Protein AF-A0A6S7IZC1-F1 (afdb_monomer_lite)

Organism: Paramuricea clavata (NCBI:txid317549)

Secondary structure (DSSP, 8-state):
-EEEEEE---TT---EEEEEE-TTS-EEEE----HHHHHHHHHHHTT-HHHHHHHHTT-HHHHTTHHHHHHHHHHHHHHHTTTS-GGG--SHHHHHH--HHHHHHHHHHH-HHHHHHHHHHTT--SS--HHHHHHHHHHHHHHHHHHHHHH-TT--HHHHHHHHHHHHTT--HHHHHHHHHTTSS--HHHHHHHHHHHHTTTTHHHHHHHHHHHHHHHHHHHHHHHIIIIIS-SSSS---SB----HHHHTTSTT--HHHHHHHHHHHHHHHHHHT-SS-BHHHHHHHHHHHHHTT-----

Radius of gyration: 37.34 Å; chains: 1; bounding box: 79×64×110 Å

Sequence (301 aa):
MLIHLALSSNIKNSAVRVLICYPNLRIDVKEDFTELTKSLLKAIALKKWKTASNIIFKHENIVAHIPDALRRKINEEFRYLSSDCLQKGISPKEITAFNNESFVEELSIKCPMWHSAVNGACGMSLNPGEEKRKRSFNVIAVATSVLSRFRNPTLSALAYRISMILLHGGLSYLEIKRLNHLGIRMSPDSIVELQRKIGTSSDAKVHIWKKSIEDILTQQSFLTEIIQKQFISKDDKHATDAAELNETVLKSYSNYTTTTYKLCVQLIDDFRVMRGDAYNTLASVNDALQHLPNERVPRFR

Structure (mmCIF, N/CA/C/O backbone):
data_AF-A0A6S7IZC1-F1
#
_entry.id   AF-A0A6S7IZC1-F1
#
loop_
_atom_site.group_PDB
_atom_site.id
_atom_site.type_symbol
_atom_site.label_atom_id
_atom_site.label_alt_id
_atom_site.label_comp_id
_atom_site.label_asym_id
_atom_site.label_entity_id
_atom_site.label_seq_id
_atom_site.pdbx_PDB_ins_code
_atom_site.Cartn_x
_atom_site.Cartn_y
_atom_site.Cartn_z
_atom_site.occupancy
_atom_site.B_iso_or_equiv
_atom_site.auth_seq_id
_atom_site.auth_comp_id
_atom_site.auth_asym_id
_atom_site.auth_atom_id
_atom_site.pdbx_PDB_model_num
ATOM 1 N N . MET A 1 1 ? 4.225 -11.456 -39.612 1.00 39.31 1 MET A N 1
ATOM 2 C CA . MET A 1 1 ? 5.645 -11.210 -39.944 1.00 39.31 1 MET A CA 1
ATOM 3 C C . MET A 1 1 ? 6.481 -12.013 -38.963 1.00 39.31 1 MET A C 1
ATOM 5 O O . MET A 1 1 ? 6.410 -11.731 -37.775 1.00 39.31 1 MET A O 1
ATOM 9 N N . LEU A 1 2 ? 7.173 -13.052 -39.430 1.00 40.38 2 LEU A N 1
ATOM 10 C CA . LEU A 1 2 ? 8.066 -13.869 -38.602 1.00 40.38 2 LEU A CA 1
ATOM 11 C C . LEU A 1 2 ? 9.499 -13.420 -38.900 1.00 40.38 2 LEU A C 1
ATOM 13 O O . LEU A 1 2 ? 9.950 -13.514 -40.039 1.00 40.38 2 LEU A O 1
ATOM 17 N N . ILE A 1 3 ? 10.191 -12.878 -37.898 1.00 49.03 3 ILE A N 1
ATOM 18 C CA . ILE A 1 3 ? 11.604 -12.500 -38.019 1.00 49.03 3 ILE A CA 1
ATOM 19 C C . ILE A 1 3 ? 12.428 -13.672 -37.485 1.00 49.03 3 ILE A C 1
ATOM 21 O O . ILE A 1 3 ? 12.411 -13.934 -36.282 1.00 49.03 3 ILE A O 1
ATOM 25 N N . HIS A 1 4 ? 13.143 -14.373 -38.367 1.00 50.62 4 HIS A N 1
ATOM 26 C CA . HIS A 1 4 ? 14.076 -15.426 -37.970 1.00 50.62 4 HIS A CA 1
ATOM 27 C C . HIS A 1 4 ? 15.502 -14.870 -37.932 1.00 50.62 4 HIS A C 1
ATOM 29 O O . HIS A 1 4 ? 16.053 -14.411 -38.932 1.00 50.62 4 HIS A O 1
ATOM 35 N N . LEU A 1 5 ? 16.116 -14.927 -36.750 1.00 52.72 5 LEU A N 1
ATOM 36 C CA . LEU A 1 5 ? 17.527 -14.607 -36.551 1.00 52.72 5 LEU A CA 1
ATOM 37 C C . LEU A 1 5 ? 18.353 -15.879 -36.750 1.00 52.72 5 LEU A C 1
ATOM 39 O O . LEU A 1 5 ? 18.433 -16.713 -35.850 1.00 52.72 5 LEU A O 1
ATOM 43 N N . ALA A 1 6 ? 18.955 -16.033 -37.928 1.00 50.12 6 ALA A N 1
ATOM 44 C CA . ALA A 1 6 ? 19.876 -17.126 -38.218 1.00 50.12 6 ALA A CA 1
ATOM 45 C C . ALA A 1 6 ? 21.323 -16.645 -38.029 1.00 50.12 6 ALA A C 1
ATOM 47 O O . ALA A 1 6 ? 21.813 -15.787 -38.762 1.00 50.12 6 ALA A O 1
ATOM 48 N N . LEU A 1 7 ? 22.023 -17.196 -37.037 1.00 51.66 7 LEU A N 1
ATOM 49 C CA . LEU A 1 7 ? 23.465 -17.002 -36.890 1.00 51.66 7 LEU A CA 1
ATOM 50 C C . LEU A 1 7 ? 24.188 -18.086 -37.695 1.00 51.66 7 LEU A C 1
ATOM 52 O O . LEU A 1 7 ? 24.135 -19.258 -37.333 1.00 51.66 7 LEU A O 1
ATOM 56 N N . SER A 1 8 ? 24.877 -17.701 -38.771 1.00 43.59 8 SER A N 1
ATOM 57 C CA . SER A 1 8 ? 25.791 -18.606 -39.474 1.00 43.59 8 SER A CA 1
ATOM 58 C C . SER A 1 8 ? 27.068 -18.763 -38.648 1.00 43.59 8 SER A C 1
ATOM 60 O O . SER A 1 8 ? 27.836 -17.812 -38.467 1.00 43.59 8 SER A O 1
ATOM 62 N N . SER A 1 9 ? 27.281 -19.951 -38.084 1.00 37.59 9 SER A N 1
ATOM 63 C CA . SER A 1 9 ? 28.488 -20.288 -37.336 1.00 37.59 9 SER A CA 1
ATOM 64 C C . SER A 1 9 ? 29.630 -20.604 -38.300 1.00 37.59 9 SER A C 1
ATOM 66 O O . SER A 1 9 ? 29.833 -21.759 -38.666 1.00 37.59 9 SER A O 1
ATOM 68 N N . ASN A 1 10 ? 30.405 -19.590 -38.691 1.00 37.91 10 ASN A N 1
ATOM 69 C CA . ASN A 1 10 ? 31.744 -19.823 -39.224 1.00 37.91 10 ASN A CA 1
ATOM 70 C C . ASN A 1 10 ? 32.771 -18.941 -38.496 1.00 37.91 10 ASN A C 1
ATOM 72 O O . ASN A 1 10 ? 32.677 -17.713 -38.451 1.00 37.91 10 ASN A O 1
ATOM 76 N N . ILE A 1 11 ? 33.721 -19.613 -37.847 1.00 44.69 11 ILE A N 1
ATOM 77 C CA . ILE A 1 11 ? 34.481 -19.191 -36.654 1.00 44.69 11 ILE A CA 1
ATOM 78 C C . ILE A 1 11 ? 35.565 -18.124 -36.922 1.00 44.69 11 ILE A C 1
ATOM 80 O O . ILE A 1 11 ? 36.344 -17.800 -36.033 1.00 44.69 11 ILE A O 1
ATOM 84 N N . LYS A 1 12 ? 35.615 -17.492 -38.102 1.00 39.16 12 LYS A N 1
ATOM 85 C CA . LYS A 1 12 ? 36.647 -16.473 -38.399 1.00 39.16 12 LYS A CA 1
ATOM 86 C C . LYS A 1 12 ? 36.151 -15.157 -39.007 1.00 39.16 12 LYS A C 1
ATOM 88 O O . LYS A 1 12 ? 36.913 -14.202 -39.035 1.00 39.16 12 LYS A O 1
ATOM 93 N N . ASN A 1 13 ? 34.882 -15.060 -39.406 1.00 46.28 13 ASN A N 1
ATOM 94 C CA . ASN A 1 13 ? 34.250 -13.803 -39.827 1.00 46.28 13 ASN A CA 1
ATOM 95 C C . ASN A 1 13 ? 32.731 -13.950 -39.661 1.00 46.28 13 ASN A C 1
ATOM 97 O O . ASN A 1 13 ? 32.037 -14.475 -40.528 1.00 46.28 13 ASN A O 1
ATOM 101 N N . SER A 1 14 ? 32.206 -13.579 -38.493 1.00 53.09 14 SER A N 1
ATOM 102 C CA . SER A 1 14 ? 30.803 -13.841 -38.149 1.00 53.09 14 SER A CA 1
ATOM 103 C C . SER A 1 14 ? 29.880 -12.779 -38.753 1.00 53.09 14 SER A C 1
ATOM 105 O O . SER A 1 14 ? 29.470 -11.836 -38.066 1.00 53.09 14 SER A O 1
ATOM 107 N N . ALA A 1 15 ? 29.566 -12.951 -40.041 1.00 65.62 15 ALA A N 1
ATOM 108 C CA . ALA A 1 15 ? 28.535 -12.202 -40.751 1.00 65.62 15 ALA A CA 1
ATOM 109 C C . ALA A 1 15 ? 27.167 -12.452 -40.090 1.00 65.62 15 ALA A C 1
ATOM 111 O O . ALA A 1 15 ? 26.709 -13.590 -39.983 1.00 65.62 15 ALA A O 1
ATOM 112 N N . VAL A 1 16 ? 26.531 -11.387 -39.596 1.00 71.25 16 VAL A N 1
ATOM 113 C CA . VAL A 1 16 ? 25.166 -11.452 -39.057 1.00 71.25 16 VAL A CA 1
ATOM 114 C C . VAL A 1 16 ? 24.208 -11.194 -40.204 1.00 71.25 16 VAL A C 1
ATOM 116 O O . VAL A 1 16 ?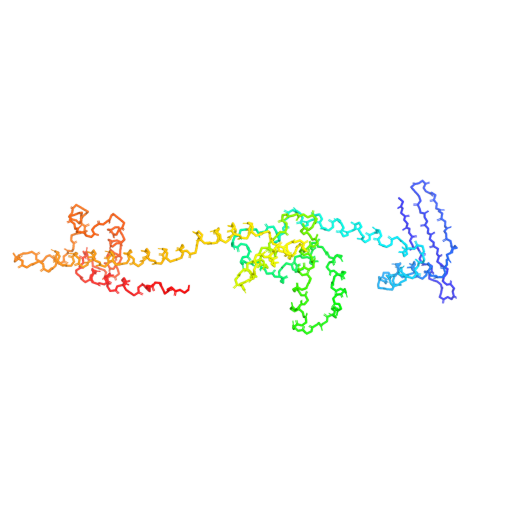 24.262 -10.127 -40.806 1.00 71.25 16 VAL A O 1
ATOM 119 N N . ARG A 1 17 ? 23.329 -12.157 -40.481 1.00 77.31 17 ARG A N 1
ATOM 120 C CA . ARG A 1 17 ? 22.280 -12.033 -41.493 1.00 77.31 17 ARG A CA 1
ATOM 121 C C . ARG A 1 17 ? 20.927 -12.088 -40.805 1.00 77.31 17 ARG A C 1
ATOM 123 O O . ARG A 1 17 ? 20.675 -12.980 -39.998 1.00 77.31 17 ARG A O 1
ATOM 130 N N . VAL A 1 18 ? 20.065 -11.125 -41.105 1.00 78.94 18 VAL A N 1
ATOM 131 C CA . VAL A 1 18 ? 18.680 -11.120 -40.625 1.00 78.94 18 VAL A CA 1
ATOM 132 C C . VAL A 1 18 ? 17.777 -11.465 -41.796 1.00 78.94 18 VAL A C 1
ATOM 134 O O . VAL A 1 18 ? 17.807 -10.780 -42.817 1.00 78.94 18 VAL A O 1
ATOM 137 N N . LEU A 1 19 ? 16.983 -12.523 -41.630 1.00 81.00 19 LEU A N 1
ATOM 138 C CA . LEU A 1 19 ? 16.008 -12.982 -42.613 1.00 81.00 19 LEU A CA 1
ATOM 139 C C . LEU A 1 19 ? 14.625 -12.466 -42.206 1.00 81.00 19 LEU A C 1
ATOM 141 O O . LEU A 1 19 ? 14.108 -12.807 -41.137 1.00 81.00 19 LEU A O 1
ATOM 145 N N . ILE A 1 20 ? 14.031 -11.624 -43.049 1.00 80.62 20 ILE A N 1
ATOM 146 C CA . ILE A 1 20 ? 12.671 -11.115 -42.867 1.00 80.62 20 ILE A CA 1
ATOM 147 C C . ILE A 1 20 ? 11.751 -11.923 -43.779 1.00 80.62 20 ILE A C 1
ATOM 149 O O . ILE A 1 20 ? 11.759 -11.738 -44.996 1.00 80.62 20 ILE A O 1
ATOM 153 N N . CYS A 1 21 ? 10.962 -12.819 -43.183 1.00 81.38 21 CYS A N 1
ATOM 154 C CA . CYS A 1 21 ? 10.009 -13.655 -43.906 1.00 81.38 21 CYS A CA 1
ATOM 155 C C . CYS A 1 21 ? 8.614 -13.013 -43.864 1.00 81.38 21 CYS A C 1
ATOM 157 O O . CYS A 1 21 ? 7.969 -12.924 -42.806 1.00 81.38 21 CYS A O 1
ATOM 159 N N . TYR A 1 22 ? 8.142 -12.559 -45.023 1.00 80.31 22 TYR A N 1
ATOM 160 C CA . TYR A 1 22 ? 6.804 -11.996 -45.180 1.00 80.31 22 TYR A CA 1
ATOM 161 C C . TYR A 1 22 ? 5.763 -13.097 -45.462 1.00 80.31 22 TYR A C 1
ATOM 163 O O . TYR A 1 22 ? 6.105 -14.146 -46.008 1.00 80.31 22 TYR A O 1
ATOM 171 N N . PRO A 1 23 ? 4.474 -12.880 -45.127 1.00 79.88 23 PRO A N 1
ATOM 172 C CA . PRO A 1 23 ? 3.410 -13.867 -45.362 1.00 79.88 23 PRO A CA 1
ATOM 173 C C . PRO A 1 23 ? 3.200 -14.240 -46.838 1.00 79.88 23 PRO A C 1
ATOM 175 O O . PRO A 1 23 ? 2.661 -15.298 -47.130 1.00 79.88 23 PRO A O 1
ATOM 178 N N . ASN A 1 24 ? 3.641 -13.387 -47.764 1.00 84.38 24 ASN A N 1
ATOM 179 C CA . ASN A 1 24 ? 3.587 -13.608 -49.210 1.00 84.38 24 ASN A CA 1
ATOM 180 C C . ASN A 1 24 ? 4.786 -14.416 -49.751 1.00 84.38 24 ASN A C 1
ATOM 182 O O . ASN A 1 24 ? 5.086 -14.318 -50.936 1.00 84.38 24 ASN A O 1
ATOM 186 N N . LEU A 1 25 ? 5.496 -15.160 -48.892 1.00 77.00 25 LEU A N 1
ATOM 187 C CA . LEU A 1 25 ? 6.676 -15.975 -49.227 1.00 77.00 25 LEU A CA 1
ATOM 188 C C . LEU A 1 25 ? 7.898 -15.184 -49.728 1.00 77.00 25 LEU A C 1
ATOM 190 O O . LEU A 1 25 ? 8.898 -15.779 -50.126 1.00 77.00 25 LEU A O 1
ATOM 194 N N . ARG A 1 26 ? 7.872 -13.848 -49.658 1.00 81.31 26 ARG A N 1
ATOM 195 C CA . ARG A 1 26 ? 9.052 -13.022 -49.917 1.00 81.31 26 ARG A CA 1
ATOM 196 C C . ARG A 1 26 ? 10.012 -13.090 -48.729 1.00 81.31 26 ARG A C 1
ATOM 198 O O . ARG A 1 26 ? 9.601 -12.906 -47.580 1.00 81.31 26 ARG A O 1
ATOM 205 N N . ILE A 1 27 ? 11.293 -13.305 -49.022 1.00 81.19 27 ILE A N 1
ATOM 206 C CA . ILE A 1 27 ? 12.382 -13.294 -48.043 1.00 81.19 27 ILE A CA 1
ATOM 207 C C . ILE A 1 27 ? 13.307 -12.129 -48.383 1.00 81.19 27 ILE A C 1
ATOM 209 O O . ILE A 1 27 ? 13.940 -12.136 -49.436 1.00 81.19 27 ILE A O 1
ATOM 213 N N . ASP A 1 28 ? 13.402 -11.151 -47.485 1.00 81.50 28 ASP A N 1
ATOM 214 C CA . ASP A 1 28 ? 14.414 -10.098 -47.580 1.00 81.50 28 ASP A CA 1
ATOM 215 C C . ASP A 1 28 ? 15.569 -10.426 -46.621 1.00 81.50 28 ASP A C 1
ATOM 217 O O . ASP A 1 28 ? 15.355 -10.710 -45.437 1.00 81.50 28 ASP A O 1
ATOM 221 N N . VAL A 1 29 ? 16.801 -10.373 -47.131 1.00 81.19 29 VAL A N 1
ATOM 222 C CA . VAL A 1 29 ? 18.025 -10.577 -46.345 1.00 81.19 29 VAL A CA 1
ATOM 223 C C . VAL A 1 29 ? 18.669 -9.223 -46.077 1.00 81.19 29 VAL A C 1
ATOM 225 O O . VAL A 1 29 ? 18.941 -8.468 -47.008 1.00 81.19 29 VAL A O 1
ATOM 228 N N . LYS A 1 30 ? 18.929 -8.911 -44.806 1.00 78.81 30 LYS A N 1
ATOM 229 C CA . LYS A 1 30 ? 19.741 -7.753 -44.411 1.00 78.81 30 LYS A CA 1
ATOM 230 C C . LYS A 1 30 ? 21.064 -8.220 -43.822 1.00 78.81 30 LYS A C 1
ATOM 232 O O . LYS A 1 30 ? 21.065 -9.068 -42.929 1.00 78.81 30 LYS A O 1
ATOM 237 N N . GLU A 1 31 ? 22.162 -7.649 -44.309 1.00 78.00 31 GLU A N 1
ATOM 238 C CA . GLU A 1 31 ? 23.534 -7.968 -43.873 1.00 78.00 31 GLU A CA 1
ATOM 239 C C . GLU A 1 31 ? 24.299 -6.720 -43.386 1.00 78.00 31 GLU A C 1
ATOM 241 O O . GLU A 1 31 ? 25.195 -6.826 -42.542 1.00 78.00 31 GLU A O 1
ATOM 246 N N . ASP A 1 32 ? 23.885 -5.530 -43.834 1.00 80.00 32 ASP A N 1
ATOM 247 C CA . ASP A 1 32 ? 24.517 -4.256 -43.493 1.00 80.00 32 ASP A CA 1
ATOM 248 C C . ASP A 1 32 ? 24.043 -3.749 -42.130 1.00 80.00 32 ASP A C 1
ATOM 250 O O . ASP A 1 32 ? 23.025 -3.068 -41.984 1.00 80.00 32 ASP A O 1
ATOM 254 N N . PHE A 1 33 ? 24.807 -4.103 -41.101 1.00 82.75 33 PHE A N 1
ATOM 255 C CA . PHE A 1 33 ? 24.588 -3.660 -39.730 1.00 82.75 33 PHE A CA 1
ATOM 256 C C . PHE A 1 33 ? 25.849 -3.019 -39.160 1.00 82.75 33 PHE A C 1
ATOM 258 O O . PHE A 1 33 ? 26.966 -3.456 -39.442 1.00 82.75 33 PHE A O 1
ATOM 265 N N . THR A 1 34 ? 25.675 -2.038 -38.275 1.00 84.56 34 THR A N 1
ATOM 266 C CA . THR A 1 34 ? 26.786 -1.549 -37.448 1.00 84.56 34 THR A CA 1
ATOM 267 C C . THR A 1 34 ? 27.292 -2.666 -36.527 1.00 84.56 34 THR A C 1
ATOM 269 O O . THR A 1 34 ? 26.535 -3.568 -36.156 1.00 84.56 34 THR A O 1
ATOM 272 N N . GLU A 1 35 ? 28.556 -2.608 -36.104 1.00 85.00 35 GLU A N 1
ATOM 273 C CA . GLU A 1 35 ? 29.131 -3.610 -35.189 1.00 85.00 35 GLU A CA 1
ATOM 274 C C . GLU A 1 35 ? 28.366 -3.722 -33.859 1.00 85.00 35 GLU A C 1
ATOM 276 O O . GLU A 1 35 ? 28.201 -4.817 -33.306 1.00 85.00 35 GLU A O 1
ATOM 281 N N . LEU A 1 36 ? 27.817 -2.605 -33.372 1.00 86.25 36 LEU A N 1
ATOM 282 C CA . LEU A 1 36 ? 27.000 -2.569 -32.161 1.00 86.25 36 LEU A CA 1
ATOM 283 C C . LEU A 1 36 ? 25.668 -3.308 -32.379 1.00 86.25 36 LEU A C 1
ATOM 285 O O . LEU A 1 36 ? 25.286 -4.148 -31.561 1.00 86.25 36 LEU A O 1
ATOM 289 N N . THR A 1 37 ? 25.006 -3.088 -33.520 1.00 87.25 37 THR A N 1
ATOM 290 C CA . THR A 1 37 ? 23.789 -3.820 -33.902 1.00 87.25 37 THR A CA 1
ATOM 291 C C . THR A 1 37 ? 24.070 -5.315 -34.111 1.00 87.25 37 THR A C 1
ATOM 293 O O . THR A 1 37 ? 23.327 -6.147 -33.593 1.00 87.25 37 THR A O 1
ATOM 296 N N . LYS A 1 38 ? 25.173 -5.695 -34.777 1.00 86.62 38 LYS A N 1
ATOM 297 C CA . LYS A 1 38 ? 25.585 -7.108 -34.922 1.00 86.62 38 LYS A CA 1
ATOM 298 C C . LYS A 1 38 ? 25.777 -7.779 -33.562 1.00 86.62 38 LYS A C 1
ATOM 300 O O . LYS A 1 38 ? 25.321 -8.904 -33.353 1.00 86.62 38 LYS A O 1
ATOM 305 N N . SER A 1 39 ? 26.433 -7.087 -32.631 1.00 87.69 39 SER A N 1
ATOM 306 C CA . SER A 1 39 ? 26.678 -7.573 -31.270 1.00 87.69 39 SER A CA 1
ATOM 307 C C . SER A 1 39 ? 25.380 -7.750 -30.481 1.00 87.69 39 SER A C 1
ATOM 309 O O . SER A 1 39 ? 25.215 -8.758 -29.791 1.00 87.69 39 SER A O 1
ATOM 311 N N . LEU A 1 40 ? 24.431 -6.820 -30.630 1.00 89.31 40 LEU A N 1
ATOM 312 C CA . LEU A 1 40 ? 23.099 -6.927 -30.039 1.00 89.31 40 LEU A CA 1
ATOM 313 C C . LEU A 1 40 ? 22.345 -8.151 -30.571 1.00 89.31 40 LEU A C 1
ATOM 315 O O . LEU A 1 40 ? 21.856 -8.963 -29.788 1.00 89.31 40 LEU A O 1
ATOM 319 N N . LEU A 1 41 ? 22.290 -8.314 -31.894 1.00 88.06 41 LEU A N 1
ATOM 320 C CA . LEU A 1 41 ? 21.599 -9.431 -32.540 1.00 88.06 41 LEU A CA 1
ATOM 321 C C . LEU A 1 41 ? 22.204 -10.782 -32.138 1.00 88.06 41 LEU A C 1
ATOM 323 O O . LEU A 1 41 ? 21.465 -11.706 -31.803 1.00 88.06 41 LEU A O 1
ATOM 327 N N . LYS A 1 42 ? 23.540 -10.879 -32.079 1.00 87.38 42 LYS A N 1
ATOM 328 C CA . LYS A 1 42 ? 24.243 -12.057 -31.545 1.00 87.38 42 LYS A CA 1
ATOM 329 C C . LYS A 1 42 ? 23.855 -12.335 -30.094 1.00 87.38 42 LYS A C 1
ATOM 331 O O . LYS A 1 42 ? 23.561 -13.477 -29.753 1.00 87.38 42 LYS A O 1
ATOM 336 N N . ALA A 1 43 ? 23.837 -11.311 -29.238 1.00 89.12 43 ALA A N 1
ATOM 337 C CA . ALA A 1 43 ? 23.478 -11.471 -27.831 1.00 89.12 43 ALA A CA 1
ATOM 338 C C . ALA A 1 43 ? 22.027 -11.954 -27.654 1.00 89.12 43 ALA A C 1
ATOM 340 O O . ALA A 1 43 ? 21.787 -12.840 -26.835 1.00 89.12 43 ALA A O 1
ATOM 341 N N . ILE A 1 44 ? 21.085 -11.430 -28.446 1.00 88.56 44 ILE A N 1
ATOM 342 C CA . ILE A 1 44 ? 19.673 -11.846 -28.438 1.00 88.56 44 ILE A CA 1
ATOM 343 C C . ILE A 1 44 ? 19.523 -13.286 -28.938 1.00 88.56 44 ILE A C 1
ATOM 345 O O . ILE A 1 44 ? 18.905 -14.105 -28.261 1.00 88.56 44 ILE A O 1
ATOM 349 N N . ALA A 1 45 ? 20.118 -13.621 -30.085 1.00 85.94 45 ALA A N 1
ATOM 350 C CA . ALA A 1 45 ? 20.023 -14.959 -30.669 1.00 85.94 45 ALA A CA 1
ATOM 351 C C . ALA A 1 45 ? 20.637 -16.041 -29.761 1.00 85.94 45 ALA A C 1
ATOM 353 O O . ALA A 1 45 ? 20.105 -17.143 -29.659 1.00 85.94 45 ALA A O 1
ATOM 354 N N . LEU A 1 46 ? 21.704 -15.705 -29.027 1.00 87.62 46 LEU A N 1
ATOM 355 C CA . LEU A 1 46 ? 22.315 -16.580 -28.020 1.00 87.62 46 LEU A CA 1
ATOM 356 C C . LEU A 1 46 ? 21.623 -16.527 -26.644 1.00 87.62 46 LEU A C 1
ATOM 358 O O . LEU A 1 46 ? 22.144 -17.099 -25.689 1.00 87.62 46 LEU A O 1
ATOM 362 N N . LYS A 1 47 ? 20.487 -15.827 -26.508 1.00 90.19 47 LYS A N 1
ATOM 363 C CA . LYS A 1 47 ? 19.736 -15.651 -25.248 1.00 90.19 47 LYS A CA 1
ATOM 364 C C . LYS A 1 47 ? 20.576 -15.075 -24.093 1.00 90.19 47 LYS A C 1
ATOM 366 O O . LYS A 1 47 ? 20.282 -15.289 -22.918 1.00 90.19 47 LYS A O 1
ATOM 371 N N . LYS A 1 48 ? 21.622 -14.300 -24.402 1.00 92.25 48 LYS A N 1
ATOM 372 C CA . LYS A 1 48 ? 22.471 -13.604 -23.420 1.00 92.25 48 LYS A CA 1
ATOM 373 C C . LYS A 1 48 ? 21.834 -12.267 -23.029 1.00 92.25 48 LYS A C 1
ATOM 375 O O . LYS A 1 48 ? 22.334 -11.200 -23.383 1.00 92.25 48 LYS A O 1
ATOM 380 N N . TRP A 1 49 ? 20.728 -12.318 -22.283 1.00 91.62 49 TRP A N 1
ATOM 381 C CA . TRP A 1 49 ? 19.876 -11.154 -21.985 1.00 91.62 49 TRP A CA 1
ATOM 382 C C . TRP A 1 49 ? 20.586 -10.008 -21.262 1.00 91.62 49 TRP A C 1
ATOM 384 O O . TRP A 1 49 ? 20.389 -8.851 -21.619 1.00 91.62 49 TRP A O 1
ATOM 394 N N . LYS A 1 50 ? 21.469 -10.309 -20.300 1.00 91.62 50 LYS A N 1
ATOM 395 C CA . LYS A 1 50 ? 22.258 -9.282 -19.595 1.00 91.62 50 LYS A CA 1
ATOM 396 C C . LYS A 1 50 ? 23.151 -8.502 -20.563 1.00 91.62 50 LYS A C 1
ATOM 398 O O . LYS A 1 50 ? 23.194 -7.276 -20.533 1.00 91.62 50 LYS A O 1
ATOM 403 N N . THR A 1 51 ? 23.839 -9.215 -21.452 1.00 91.56 51 THR A N 1
ATOM 404 C CA . THR A 1 51 ? 24.692 -8.610 -22.480 1.00 91.56 51 THR A CA 1
ATOM 405 C C . THR A 1 51 ? 23.859 -7.817 -23.481 1.00 91.56 51 THR A C 1
ATOM 407 O O . THR A 1 51 ? 24.213 -6.683 -23.784 1.00 91.56 51 THR A O 1
ATOM 410 N N . ALA A 1 52 ? 22.730 -8.367 -23.937 1.00 92.12 52 ALA A N 1
ATOM 411 C CA . AL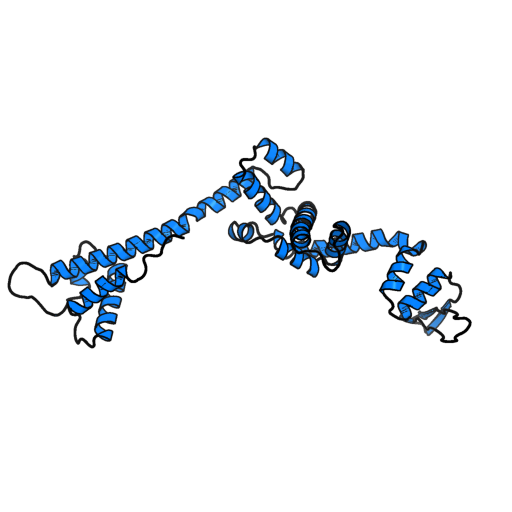A A 1 52 ? 21.812 -7.671 -24.834 1.00 92.12 52 ALA A CA 1
ATOM 412 C C . ALA A 1 52 ? 21.300 -6.360 -24.212 1.00 92.12 52 ALA A C 1
ATOM 414 O O . ALA A 1 52 ? 21.395 -5.314 -24.844 1.00 92.12 52 ALA A O 1
ATOM 415 N N . SER A 1 53 ? 20.860 -6.387 -22.949 1.00 89.88 53 SER A N 1
ATOM 416 C CA . SER A 1 53 ? 20.415 -5.199 -22.212 1.00 89.88 53 SER A CA 1
ATOM 417 C C . SER A 1 53 ? 21.509 -4.133 -22.127 1.00 89.88 53 SER A C 1
ATOM 419 O O . SER A 1 53 ? 21.258 -2.967 -22.413 1.00 89.88 53 SER A O 1
ATOM 421 N N . ASN A 1 54 ? 22.740 -4.520 -21.786 1.00 91.31 54 ASN A N 1
ATOM 422 C CA . ASN A 1 54 ? 23.861 -3.581 -21.698 1.00 91.31 54 ASN A CA 1
ATOM 423 C C . ASN A 1 54 ? 24.206 -2.939 -23.049 1.00 91.31 54 ASN A C 1
ATOM 425 O O . ASN A 1 54 ? 24.657 -1.797 -23.084 1.00 91.31 54 ASN A O 1
ATOM 429 N N . ILE A 1 55 ? 24.020 -3.669 -24.153 1.00 92.19 55 ILE A N 1
ATOM 430 C CA . ILE A 1 55 ? 24.229 -3.141 -25.506 1.00 92.19 55 ILE A CA 1
ATOM 431 C C . ILE A 1 55 ? 23.075 -2.212 -25.903 1.00 92.19 55 ILE A C 1
ATOM 433 O O . ILE A 1 55 ? 23.328 -1.161 -26.483 1.00 92.19 55 ILE A O 1
ATOM 437 N N . ILE A 1 56 ? 21.830 -2.550 -25.546 1.00 92.06 56 ILE A N 1
ATOM 438 C CA . ILE A 1 56 ? 20.646 -1.712 -25.794 1.00 92.06 56 ILE A CA 1
ATOM 439 C C . ILE A 1 56 ? 20.840 -0.309 -25.215 1.00 92.06 56 ILE A C 1
ATOM 441 O O . ILE A 1 56 ? 20.596 0.660 -25.923 1.00 92.06 56 ILE A O 1
ATOM 445 N N . PHE A 1 57 ? 21.361 -0.189 -23.990 1.00 89.62 57 PHE A N 1
ATOM 446 C CA . PHE A 1 57 ? 21.637 1.109 -23.358 1.00 89.62 57 PHE A CA 1
ATOM 447 C C . PHE A 1 57 ? 22.760 1.928 -24.018 1.00 89.62 57 PHE A C 1
ATOM 449 O O . PHE A 1 57 ? 22.948 3.088 -23.666 1.00 89.62 57 PHE A O 1
ATOM 456 N N . LYS A 1 58 ? 23.503 1.350 -24.967 1.00 90.31 58 LYS A N 1
ATOM 457 C CA . LYS A 1 58 ? 24.553 2.028 -25.744 1.00 90.31 58 LYS A CA 1
ATOM 458 C C . LYS A 1 58 ? 24.151 2.277 -27.199 1.00 90.31 58 LYS A C 1
ATOM 460 O O . LYS A 1 58 ? 24.885 2.936 -27.924 1.00 90.31 58 LYS A O 1
ATOM 465 N N . HIS A 1 59 ? 23.031 1.717 -27.652 1.00 91.31 59 HIS A N 1
ATOM 466 C CA . HIS A 1 59 ? 22.616 1.785 -29.047 1.00 91.31 59 HIS A CA 1
ATOM 467 C C . HIS A 1 59 ? 21.821 3.068 -29.310 1.00 91.31 59 HIS A C 1
ATOM 469 O O . HIS A 1 59 ? 20.647 3.140 -28.959 1.00 91.31 59 HIS A O 1
ATOM 475 N N . GLU A 1 60 ? 22.416 4.035 -30.007 1.00 86.69 60 GLU A N 1
ATOM 476 C CA . GLU A 1 60 ? 21.866 5.386 -30.239 1.00 86.69 60 GLU A CA 1
ATOM 477 C C . GLU A 1 60 ? 20.385 5.386 -30.658 1.00 86.69 60 GLU A C 1
ATOM 479 O O . GLU A 1 60 ? 19.545 5.985 -29.987 1.00 86.69 60 GLU A O 1
ATOM 484 N N . ASN A 1 61 ? 20.035 4.606 -31.686 1.00 85.31 61 ASN A N 1
ATOM 485 C CA . ASN A 1 61 ? 18.657 4.549 -32.193 1.00 85.31 61 ASN A CA 1
ATOM 486 C C . ASN A 1 61 ? 17.649 3.885 -31.237 1.00 85.31 61 ASN A C 1
ATOM 488 O O . ASN A 1 61 ? 16.454 4.121 -31.360 1.00 85.31 61 ASN A O 1
ATOM 492 N N . ILE A 1 62 ? 18.090 3.019 -30.318 1.00 88.00 62 ILE A N 1
ATOM 493 C CA . ILE A 1 62 ? 17.186 2.285 -29.414 1.00 88.00 62 ILE A CA 1
ATOM 494 C C . ILE A 1 62 ? 17.039 3.040 -28.095 1.00 88.00 62 ILE A C 1
ATOM 496 O O . ILE A 1 62 ? 15.928 3.136 -27.576 1.00 88.00 62 ILE A O 1
ATOM 500 N N . VAL A 1 63 ? 18.135 3.606 -27.575 1.00 89.69 63 VAL A N 1
ATOM 501 C CA . VAL A 1 63 ? 18.167 4.344 -26.303 1.00 89.69 63 VAL A CA 1
ATOM 502 C C . VAL A 1 63 ? 17.115 5.445 -26.270 1.00 89.69 63 VAL A C 1
ATOM 504 O O . VAL A 1 63 ? 16.418 5.576 -25.265 1.00 89.69 63 VAL A O 1
ATOM 507 N N . ALA A 1 64 ? 16.934 6.168 -27.378 1.00 90.06 64 ALA A N 1
ATOM 508 C CA . ALA A 1 64 ? 15.941 7.234 -27.495 1.00 90.06 64 ALA A CA 1
ATOM 509 C C . ALA A 1 64 ? 14.495 6.766 -27.229 1.00 90.06 64 ALA A C 1
ATOM 511 O O . ALA A 1 64 ? 13.681 7.535 -26.729 1.00 90.06 64 ALA A O 1
ATOM 512 N N . HIS A 1 65 ? 14.172 5.499 -27.506 1.00 91.06 65 HIS A N 1
ATOM 513 C CA . HIS A 1 65 ? 12.826 4.948 -27.320 1.00 91.06 65 HIS A CA 1
ATOM 514 C C . HIS A 1 65 ? 12.604 4.288 -25.950 1.00 91.06 65 HIS A C 1
ATOM 516 O O . HIS A 1 65 ? 11.459 3.991 -25.589 1.00 91.06 65 HIS A O 1
ATOM 522 N N . ILE A 1 66 ? 13.667 4.052 -25.171 1.00 90.88 66 ILE A N 1
ATOM 523 C CA . ILE A 1 66 ? 13.575 3.390 -23.860 1.00 90.88 66 ILE A CA 1
ATOM 524 C C . ILE A 1 66 ? 12.717 4.193 -22.868 1.00 90.88 66 ILE A C 1
ATOM 526 O O . ILE A 1 66 ? 11.842 3.577 -22.252 1.00 90.88 66 ILE A O 1
ATOM 530 N N . PRO A 1 67 ? 12.884 5.525 -22.705 1.00 91.88 67 PRO A N 1
ATOM 531 C CA . PRO A 1 67 ? 12.082 6.296 -21.754 1.00 91.88 67 PRO A CA 1
ATOM 532 C C . PRO A 1 67 ? 10.576 6.185 -22.017 1.00 91.88 67 PRO A C 1
ATOM 534 O O . PRO A 1 67 ? 9.799 5.963 -21.088 1.00 91.88 67 PRO A O 1
ATOM 537 N N . ASP A 1 68 ? 10.161 6.253 -23.284 1.00 92.62 68 ASP A N 1
ATOM 538 C CA . ASP A 1 68 ? 8.751 6.154 -23.669 1.00 92.62 68 ASP A CA 1
ATOM 539 C C . ASP A 1 68 ? 8.183 4.744 -23.489 1.00 92.62 68 ASP A C 1
ATOM 541 O O . ASP A 1 68 ? 7.019 4.579 -23.106 1.00 92.62 68 ASP A O 1
ATOM 545 N N . ALA A 1 69 ? 8.979 3.709 -23.765 1.00 91.88 69 ALA A N 1
ATOM 546 C CA . ALA A 1 69 ? 8.590 2.327 -23.504 1.00 91.88 69 ALA A CA 1
ATOM 547 C C . ALA A 1 69 ? 8.427 2.072 -21.996 1.00 91.88 69 ALA A C 1
ATOM 549 O O . ALA A 1 69 ? 7.406 1.528 -21.567 1.00 91.88 69 ALA A O 1
ATOM 550 N N . LEU A 1 70 ? 9.384 2.536 -21.185 1.00 91.94 70 LEU A N 1
ATOM 551 C CA . LEU A 1 70 ? 9.348 2.411 -19.729 1.00 91.94 70 LEU A CA 1
ATOM 552 C C . LEU A 1 70 ? 8.158 3.170 -19.131 1.00 91.94 70 LEU A C 1
ATOM 554 O O . LEU A 1 70 ? 7.408 2.608 -18.335 1.00 91.94 70 LEU A O 1
ATOM 558 N N . ARG A 1 71 ? 7.928 4.418 -19.561 1.00 92.44 71 ARG A N 1
ATOM 559 C CA . ARG A 1 71 ? 6.784 5.233 -19.128 1.00 92.44 71 ARG A CA 1
ATOM 560 C C . ARG A 1 71 ? 5.457 4.538 -19.417 1.00 92.44 71 ARG A C 1
ATOM 562 O O . ARG A 1 71 ? 4.598 4.488 -18.537 1.00 92.44 71 ARG A O 1
ATOM 569 N N . ARG A 1 72 ? 5.275 4.001 -20.630 1.00 93.62 72 ARG A N 1
ATOM 570 C CA . ARG A 1 72 ? 4.062 3.252 -20.997 1.00 93.62 72 ARG A CA 1
ATOM 571 C C . ARG A 1 72 ? 3.877 2.031 -20.108 1.00 93.62 72 ARG A C 1
ATOM 573 O O . ARG A 1 72 ? 2.789 1.851 -19.569 1.00 93.62 72 ARG A O 1
ATOM 580 N N . LYS A 1 73 ? 4.943 1.260 -19.876 1.00 93.56 73 LYS A N 1
ATOM 581 C CA . LYS A 1 73 ? 4.844 0.048 -19.064 1.00 93.56 73 LYS A CA 1
ATOM 582 C C . LYS A 1 73 ? 4.528 0.332 -17.597 1.00 93.56 73 LYS A C 1
ATOM 584 O O . LYS A 1 73 ? 3.632 -0.291 -17.041 1.00 93.56 73 LYS A O 1
ATOM 589 N N . ILE A 1 74 ? 5.180 1.328 -16.999 1.00 93.25 74 ILE A N 1
ATOM 590 C CA . ILE A 1 74 ? 4.874 1.772 -15.630 1.00 93.25 74 ILE A CA 1
ATOM 591 C C . ILE A 1 74 ? 3.437 2.308 -15.543 1.00 93.25 74 ILE A C 1
ATOM 593 O O . ILE A 1 74 ? 2.736 2.077 -14.561 1.00 93.25 74 ILE A O 1
ATOM 597 N N . ASN A 1 75 ? 2.955 3.024 -16.561 1.00 91.62 75 ASN A N 1
ATOM 598 C CA . ASN A 1 75 ? 1.565 3.482 -16.583 1.00 91.62 75 ASN A CA 1
ATOM 599 C C . ASN A 1 75 ? 0.565 2.319 -16.606 1.00 91.62 75 ASN A C 1
ATOM 601 O O . ASN A 1 75 ? -0.451 2.406 -15.922 1.00 91.62 75 ASN A O 1
ATOM 605 N N . GLU A 1 76 ? 0.845 1.247 -17.350 1.00 91.38 76 GLU A N 1
ATOM 606 C CA . GLU A 1 76 ? 0.034 0.023 -17.325 1.00 91.38 76 GLU A CA 1
ATOM 607 C C . GLU A 1 76 ? 0.049 -0.642 -15.944 1.00 91.38 76 GLU A C 1
ATOM 609 O O . GLU A 1 76 ? -1.014 -0.949 -15.417 1.00 91.38 76 GLU A O 1
ATOM 614 N N . GLU A 1 77 ? 1.226 -0.810 -15.334 1.00 91.62 77 GLU A N 1
ATOM 615 C CA . GLU A 1 77 ? 1.378 -1.421 -14.003 1.00 91.62 77 GLU A CA 1
ATOM 616 C C . GLU A 1 77 ? 0.529 -0.709 -12.941 1.00 91.62 77 GLU A C 1
ATOM 618 O O . GLU A 1 77 ? -0.250 -1.326 -12.219 1.00 91.62 77 GLU A O 1
ATOM 623 N N . PHE A 1 78 ? 0.579 0.623 -12.905 1.00 89.38 78 PHE A N 1
ATOM 624 C CA . PHE A 1 78 ? -0.200 1.403 -11.941 1.00 89.38 78 PHE A CA 1
ATOM 625 C C . PHE A 1 78 ? -1.714 1.362 -12.176 1.00 89.38 78 PHE A C 1
ATOM 627 O O . PHE A 1 78 ? -2.463 1.661 -11.247 1.00 89.38 78 PHE A O 1
ATOM 634 N N . ARG A 1 79 ? -2.194 0.988 -13.371 1.00 85.81 79 ARG A N 1
ATOM 635 C CA . ARG A 1 79 ? -3.629 0.726 -13.559 1.00 85.81 79 ARG A CA 1
ATOM 636 C C . ARG A 1 79 ? -4.060 -0.509 -12.775 1.00 85.81 79 ARG A C 1
ATOM 638 O O . ARG A 1 79 ? -5.169 -0.511 -12.255 1.00 85.81 79 ARG A O 1
ATOM 645 N N . TYR A 1 80 ? -3.203 -1.511 -12.593 1.00 78.31 80 TYR A N 1
ATOM 646 C CA . TYR A 1 80 ? -3.543 -2.683 -11.778 1.00 78.31 80 TYR A CA 1
ATOM 647 C C . TYR A 1 80 ? -3.665 -2.359 -10.286 1.00 78.31 80 TYR A C 1
ATOM 649 O O . TYR A 1 80 ? -4.495 -2.950 -9.605 1.00 78.31 80 TYR A O 1
ATOM 657 N N . LEU A 1 81 ? -2.943 -1.352 -9.780 1.00 77.31 81 LEU A N 1
ATOM 658 C CA . LEU A 1 81 ? -3.131 -0.866 -8.402 1.00 77.31 81 LEU A CA 1
ATOM 659 C C . LEU A 1 81 ? -4.523 -0.247 -8.172 1.00 77.31 81 LEU A C 1
ATOM 661 O O . LEU A 1 81 ? -4.928 -0.032 -7.031 1.00 77.31 81 LEU A O 1
ATOM 665 N N . SER A 1 82 ? -5.274 0.041 -9.240 1.00 70.00 82 SER A N 1
ATOM 666 C CA . SER A 1 82 ? -6.612 0.625 -9.153 1.00 70.00 82 SER A CA 1
ATOM 667 C C . SER A 1 82 ? -7.745 -0.387 -8.961 1.00 70.00 82 SER A C 1
ATOM 669 O O . SER A 1 82 ? -8.851 0.055 -8.658 1.00 70.00 82 SER A O 1
ATOM 671 N N . SER A 1 83 ? -7.524 -1.703 -9.076 1.00 72.38 83 SER A N 1
ATOM 672 C CA . SER A 1 83 ? -8.580 -2.718 -8.907 1.00 72.38 83 SER A CA 1
ATOM 673 C C . SER A 1 83 ? -8.656 -3.240 -7.472 1.00 72.38 83 SER A C 1
ATOM 675 O O . SER A 1 83 ? -9.662 -3.015 -6.802 1.00 72.38 83 SER A O 1
ATOM 677 N N . ASP A 1 84 ? -7.573 -3.812 -6.959 1.00 78.19 84 ASP A N 1
ATOM 678 C CA . ASP A 1 84 ? -7.462 -4.317 -5.590 1.00 78.19 84 ASP A CA 1
ATOM 679 C C . ASP A 1 84 ? -6.027 -4.108 -5.097 1.00 78.19 84 ASP A C 1
ATOM 681 O O . ASP A 1 84 ? -5.080 -4.534 -5.760 1.00 78.19 84 ASP A O 1
ATOM 685 N N . CYS A 1 85 ? -5.856 -3.373 -4.000 1.00 84.12 85 CYS A N 1
ATOM 686 C CA . CYS A 1 85 ? -4.549 -2.994 -3.469 1.00 84.12 85 CYS A CA 1
ATOM 687 C C . CYS A 1 85 ? -4.649 -2.679 -1.979 1.00 84.12 85 CYS A C 1
ATOM 689 O O . CYS A 1 85 ? -5.591 -1.996 -1.567 1.00 84.12 85 CYS A O 1
ATOM 691 N N . LEU A 1 86 ? -3.635 -3.067 -1.194 1.00 87.12 86 LEU A N 1
ATOM 692 C CA . LEU A 1 86 ? -3.555 -2.757 0.240 1.00 87.12 86 LEU A CA 1
ATOM 693 C C . LEU A 1 86 ? -3.740 -1.261 0.544 1.00 87.12 86 LEU A C 1
ATOM 695 O O . LEU A 1 86 ? -4.224 -0.895 1.612 1.00 87.12 86 LEU A O 1
ATOM 699 N N . GLN A 1 87 ? -3.406 -0.373 -0.399 1.00 85.88 87 GLN A N 1
ATOM 700 C CA . GLN A 1 87 ? -3.588 1.068 -0.219 1.00 85.88 87 GLN A CA 1
ATOM 701 C C . GLN A 1 87 ? -5.032 1.565 -0.265 1.00 85.88 87 GLN A C 1
ATOM 703 O O . GLN A 1 87 ? -5.276 2.705 0.133 1.00 85.88 87 GLN A O 1
ATOM 708 N N . LYS A 1 88 ? -5.985 0.751 -0.721 1.00 88.06 88 LYS A N 1
ATOM 709 C CA . LYS A 1 88 ? -7.410 1.103 -0.694 1.00 88.06 88 LYS A CA 1
ATOM 710 C C . LYS A 1 88 ? -8.050 0.927 0.679 1.00 88.06 88 LYS A C 1
ATOM 712 O O . LYS A 1 88 ? -9.110 1.499 0.911 1.00 88.06 88 LYS A O 1
ATOM 717 N N . GLY A 1 89 ? -7.432 0.144 1.565 1.00 82.62 89 GLY A N 1
ATOM 718 C CA . GLY A 1 89 ? -7.972 -0.138 2.889 1.00 82.62 89 GLY A CA 1
ATOM 719 C C . GLY A 1 89 ? -8.011 1.120 3.754 1.00 82.62 89 GLY A C 1
ATOM 720 O O . GLY A 1 89 ? -6.982 1.566 4.260 1.00 82.62 89 GLY A O 1
ATOM 721 N N . ILE A 1 90 ? -9.194 1.716 3.898 1.00 83.69 90 ILE A N 1
ATOM 722 C CA . ILE A 1 90 ? -9.419 2.943 4.681 1.00 83.69 90 ILE A CA 1
ATOM 723 C C . ILE A 1 90 ? -10.207 2.686 5.965 1.00 83.69 90 ILE A C 1
ATOM 725 O O . ILE A 1 90 ? -10.443 3.616 6.740 1.00 83.69 90 ILE A O 1
ATOM 729 N N . SER A 1 91 ? -10.640 1.447 6.211 1.00 86.56 91 SER A N 1
ATOM 730 C CA . SER A 1 91 ? -11.274 1.131 7.484 1.00 86.56 91 SER A CA 1
ATOM 731 C C . SER A 1 91 ? -10.243 1.186 8.622 1.00 86.56 91 SER A C 1
ATOM 733 O O . SER A 1 91 ? -9.062 0.891 8.414 1.00 86.56 91 SER A O 1
ATOM 735 N N . PRO A 1 92 ? -10.663 1.507 9.859 1.00 84.25 92 PRO A N 1
ATOM 736 C CA . PRO A 1 92 ? -9.784 1.474 11.029 1.00 84.25 92 PRO A CA 1
ATOM 737 C C . PRO A 1 92 ? -8.979 0.173 11.180 1.00 84.25 92 PRO A C 1
ATOM 739 O O . PRO A 1 92 ? -7.796 0.202 11.522 1.00 84.25 92 PRO A O 1
ATOM 742 N N . LYS A 1 93 ? -9.605 -0.976 10.894 1.00 85.25 93 LYS A N 1
ATOM 743 C CA . LYS A 1 93 ? -8.966 -2.298 10.974 1.00 85.25 93 LYS A CA 1
ATOM 744 C C . LYS A 1 93 ? -7.910 -2.490 9.886 1.00 85.25 93 LYS A C 1
ATOM 746 O O . LYS A 1 93 ? -6.827 -2.985 10.169 1.00 85.25 93 LYS A O 1
ATOM 751 N N . GLU A 1 94 ? -8.191 -2.065 8.660 1.00 88.12 94 GLU A N 1
ATOM 752 C CA . GLU A 1 94 ? -7.227 -2.166 7.557 1.00 88.12 94 GLU A CA 1
ATOM 753 C C . GLU A 1 94 ? -6.040 -1.222 7.756 1.00 88.12 94 GLU A C 1
ATOM 755 O O . GLU A 1 94 ? -4.901 -1.623 7.548 1.00 88.12 94 GLU A O 1
ATOM 760 N N . ILE A 1 95 ? -6.279 0.006 8.227 1.00 87.69 95 ILE A N 1
ATOM 761 C CA . ILE A 1 95 ? -5.210 0.982 8.485 1.00 87.69 95 ILE A CA 1
ATOM 762 C C . ILE A 1 95 ? -4.286 0.501 9.612 1.00 87.69 95 ILE A C 1
ATOM 764 O O . ILE A 1 95 ? -3.073 0.698 9.537 1.00 87.69 95 ILE A O 1
ATOM 768 N N . THR A 1 96 ? -4.840 -0.138 10.648 1.00 83.31 96 THR A N 1
ATOM 769 C CA . THR A 1 96 ? -4.048 -0.723 11.745 1.00 83.31 96 THR A CA 1
ATOM 770 C C . THR A 1 96 ? -3.297 -1.985 11.322 1.00 83.31 96 THR A C 1
ATOM 772 O O . THR A 1 96 ? -2.183 -2.200 11.791 1.00 83.31 96 THR A O 1
ATOM 775 N N . ALA A 1 97 ? -3.858 -2.780 10.407 1.00 86.75 97 ALA A N 1
ATOM 776 C CA . ALA A 1 97 ? -3.202 -3.956 9.838 1.00 86.75 97 ALA A CA 1
ATOM 777 C C . ALA A 1 97 ? -2.198 -3.628 8.713 1.00 86.75 97 ALA A C 1
ATOM 779 O O . ALA A 1 97 ? -1.400 -4.485 8.336 1.00 86.75 97 ALA A O 1
ATOM 780 N N . PHE A 1 98 ? -2.223 -2.409 8.163 1.00 89.75 98 PHE A N 1
ATOM 781 C CA . PHE A 1 98 ? -1.367 -2.018 7.046 1.00 89.75 98 PHE A CA 1
ATOM 782 C C . PHE A 1 98 ? 0.122 -2.106 7.411 1.00 89.75 98 PHE A C 1
ATOM 784 O O . PHE A 1 98 ? 0.613 -1.408 8.306 1.00 89.75 98 PHE A O 1
ATOM 791 N N . ASN A 1 99 ? 0.864 -2.903 6.640 1.00 91.12 99 ASN A N 1
ATOM 792 C CA . ASN A 1 99 ? 2.304 -3.085 6.773 1.00 91.12 99 ASN A CA 1
ATOM 793 C C . ASN A 1 99 ? 3.038 -2.615 5.507 1.00 91.12 99 ASN A C 1
ATOM 795 O O . ASN A 1 99 ? 2.668 -2.968 4.387 1.00 91.12 99 ASN A O 1
ATOM 799 N N . ASN A 1 100 ? 4.113 -1.843 5.693 1.00 93.62 100 ASN A N 1
ATOM 800 C CA . ASN A 1 100 ? 4.928 -1.331 4.591 1.00 93.62 100 ASN A CA 1
ATOM 801 C C . ASN A 1 100 ? 5.637 -2.460 3.834 1.00 93.62 100 ASN A C 1
ATOM 803 O O . ASN A 1 100 ? 5.761 -2.377 2.618 1.00 93.62 100 ASN A O 1
ATOM 807 N N . GLU A 1 101 ? 6.086 -3.503 4.534 1.00 93.06 101 GLU A N 1
ATOM 808 C CA . GLU A 1 101 ? 6.756 -4.653 3.916 1.00 93.06 101 GLU A CA 1
ATOM 809 C C . GLU A 1 101 ? 5.793 -5.421 3.009 1.00 93.06 101 GLU A C 1
ATOM 811 O O . GLU A 1 101 ? 6.054 -5.533 1.816 1.00 93.06 101 GLU A O 1
ATOM 816 N N . SER A 1 102 ? 4.618 -5.801 3.521 1.00 92.75 102 SER A N 1
ATOM 817 C CA . SER A 1 102 ? 3.579 -6.481 2.734 1.00 92.75 102 SER A CA 1
ATOM 818 C C . SER A 1 102 ? 3.123 -5.659 1.525 1.00 92.75 102 SER A C 1
ATOM 820 O O . SER A 1 102 ? 2.890 -6.204 0.449 1.00 92.75 102 SER A O 1
ATOM 822 N N . PHE A 1 103 ? 3.045 -4.331 1.661 1.00 93.00 103 PHE A N 1
ATOM 823 C CA . PHE A 1 103 ? 2.754 -3.461 0.524 1.00 93.00 103 PHE A CA 1
ATOM 824 C C . PHE A 1 103 ? 3.874 -3.472 -0.527 1.00 93.00 103 PHE A C 1
ATOM 826 O O . PHE A 1 103 ? 3.598 -3.504 -1.724 1.00 93.00 103 PHE A O 1
ATOM 833 N N . VAL A 1 104 ? 5.144 -3.466 -0.118 1.00 93.62 104 VAL A N 1
ATOM 834 C CA . VAL A 1 104 ? 6.267 -3.526 -1.066 1.00 93.62 104 VAL A CA 1
ATOM 835 C C . VAL A 1 104 ? 6.383 -4.899 -1.733 1.00 93.62 104 VAL A C 1
ATOM 837 O O . VAL A 1 104 ? 6.692 -4.968 -2.923 1.00 93.62 104 VAL A O 1
ATOM 840 N N . GLU A 1 105 ? 6.076 -5.978 -1.019 1.00 92.88 105 GLU A N 1
ATOM 841 C CA . GLU A 1 105 ? 5.957 -7.317 -1.600 1.00 92.88 105 GLU A CA 1
ATOM 842 C C . GLU A 1 105 ? 4.848 -7.364 -2.658 1.00 92.88 105 GLU A C 1
ATOM 844 O O . GLU A 1 105 ? 5.087 -7.834 -3.771 1.00 92.88 105 GLU A O 1
ATOM 849 N N . GLU A 1 106 ? 3.676 -6.784 -2.379 1.00 92.56 106 GLU A N 1
ATOM 850 C CA . GLU A 1 106 ? 2.592 -6.656 -3.361 1.00 92.56 106 GLU A CA 1
ATOM 851 C C . GLU A 1 106 ? 3.053 -5.891 -4.617 1.00 92.56 106 GLU A C 1
ATOM 853 O O . GLU A 1 106 ? 2.779 -6.311 -5.746 1.00 92.56 106 GLU A O 1
ATOM 858 N N . LEU A 1 107 ? 3.805 -4.798 -4.438 1.00 92.69 107 LEU A N 1
ATOM 859 C CA . LEU A 1 107 ? 4.373 -4.025 -5.545 1.00 92.69 107 LEU A CA 1
ATOM 860 C C . LEU A 1 107 ? 5.350 -4.840 -6.393 1.00 92.69 107 LEU A C 1
ATOM 862 O O . LEU A 1 107 ? 5.366 -4.667 -7.610 1.00 92.69 107 LEU A O 1
ATOM 866 N N . SER A 1 108 ? 6.143 -5.725 -5.784 1.00 92.56 108 SER A N 1
ATOM 867 C CA . SER A 1 108 ? 7.090 -6.571 -6.521 1.00 92.56 108 SER A CA 1
ATOM 868 C C . SER A 1 108 ? 6.396 -7.512 -7.512 1.00 92.56 108 SER A C 1
ATOM 870 O O . SER A 1 108 ? 6.966 -7.842 -8.551 1.00 92.56 108 SER A O 1
ATOM 872 N N . ILE A 1 109 ? 5.144 -7.879 -7.221 1.00 91.94 109 ILE A N 1
ATOM 873 C CA . ILE A 1 109 ? 4.328 -8.782 -8.034 1.00 91.94 109 ILE A CA 1
ATOM 874 C C . ILE A 1 109 ? 3.494 -7.993 -9.051 1.00 91.94 109 ILE A C 1
ATOM 876 O O . ILE A 1 109 ? 3.489 -8.322 -10.236 1.00 91.94 109 ILE A O 1
ATOM 880 N N . LYS A 1 110 ? 2.780 -6.950 -8.602 1.00 90.69 110 LYS A N 1
ATOM 881 C CA . LYS A 1 110 ? 1.825 -6.205 -9.445 1.00 90.69 110 LYS A CA 1
ATOM 882 C C . LYS A 1 110 ? 2.479 -5.126 -10.310 1.00 90.69 110 LYS A C 1
ATOM 884 O O . LYS A 1 110 ? 1.988 -4.845 -11.401 1.00 90.69 110 LYS A O 1
ATOM 889 N N . CYS A 1 111 ? 3.575 -4.533 -9.838 1.00 93.06 111 CYS A N 1
ATOM 890 C CA . CYS A 1 111 ? 4.286 -3.440 -10.504 1.00 93.06 111 CYS A CA 1
ATOM 891 C C . CYS A 1 111 ? 5.805 -3.705 -10.575 1.00 93.06 111 CYS A C 1
ATOM 893 O O . CYS A 1 111 ? 6.592 -2.923 -10.026 1.00 93.06 111 CYS A O 1
ATOM 895 N N . PRO A 1 112 ? 6.248 -4.807 -11.208 1.00 93.38 112 PRO A N 1
ATOM 896 C CA . PRO A 1 112 ? 7.639 -5.254 -11.153 1.00 93.38 112 PRO A CA 1
ATOM 897 C C . PRO A 1 112 ? 8.635 -4.268 -11.781 1.00 93.38 112 PRO A C 1
ATOM 899 O O . PRO A 1 112 ? 9.749 -4.124 -11.265 1.00 93.38 112 PRO A O 1
ATOM 902 N N . MET A 1 113 ? 8.270 -3.563 -12.860 1.00 92.69 113 MET A N 1
ATOM 903 C CA . MET A 1 113 ? 9.161 -2.584 -13.496 1.00 92.69 113 MET A CA 1
ATOM 904 C C . MET A 1 113 ? 9.340 -1.360 -12.603 1.00 92.69 113 MET A C 1
ATOM 906 O O . MET A 1 113 ? 10.470 -0.916 -12.388 1.00 92.69 113 MET A O 1
ATOM 910 N N . TRP A 1 114 ? 8.245 -0.843 -12.036 1.00 94.12 114 TRP A N 1
ATOM 911 C CA . TRP A 1 114 ? 8.313 0.240 -11.056 1.00 94.12 114 TRP A CA 1
ATOM 912 C C . TRP A 1 114 ? 9.119 -0.164 -9.820 1.00 94.12 114 TRP A C 1
ATOM 914 O O . TRP A 1 114 ? 10.042 0.548 -9.427 1.00 94.12 114 TRP A O 1
ATOM 924 N N . HIS A 1 115 ? 8.817 -1.326 -9.237 1.00 93.06 115 HIS A N 1
ATOM 925 C CA . HIS A 1 115 ? 9.503 -1.828 -8.051 1.00 93.06 115 HIS A CA 1
ATOM 926 C C . HIS A 1 115 ? 11.014 -1.957 -8.289 1.00 93.06 115 HIS A C 1
ATOM 928 O O . HIS A 1 115 ? 11.812 -1.483 -7.481 1.00 93.06 115 HIS A O 1
ATOM 934 N N . SER A 1 116 ? 11.416 -2.509 -9.437 1.00 91.50 116 SER A N 1
ATOM 935 C CA . SER A 1 116 ? 12.827 -2.636 -9.821 1.00 91.50 116 SER A CA 1
ATOM 936 C C . SER A 1 116 ? 13.510 -1.276 -9.992 1.00 91.50 116 SER A C 1
ATOM 938 O O . SER A 1 116 ? 14.638 -1.092 -9.532 1.00 91.50 116 SER A O 1
ATOM 940 N N . ALA A 1 117 ? 12.828 -0.309 -10.611 1.00 91.88 117 ALA A N 1
ATOM 941 C CA . ALA A 1 117 ? 13.353 1.039 -10.807 1.00 91.88 117 ALA A CA 1
ATOM 942 C C . ALA A 1 117 ? 13.579 1.768 -9.473 1.00 91.88 117 ALA A C 1
ATOM 944 O O . ALA A 1 117 ? 14.655 2.327 -9.253 1.00 91.88 117 ALA A O 1
ATOM 945 N N . VAL A 1 118 ? 12.604 1.725 -8.558 1.00 92.81 118 VAL A N 1
ATOM 946 C CA . VAL A 1 118 ? 12.727 2.369 -7.240 1.00 92.81 118 VAL A CA 1
ATOM 947 C C . VAL A 1 118 ? 13.755 1.649 -6.368 1.00 92.81 118 VAL A C 1
ATOM 949 O O . VAL A 1 118 ? 14.570 2.314 -5.734 1.00 92.81 118 VAL A O 1
ATOM 952 N N . ASN A 1 119 ? 13.803 0.312 -6.387 1.00 90.81 119 ASN A N 1
ATOM 953 C CA . ASN A 1 119 ? 14.853 -0.451 -5.702 1.00 90.81 119 ASN A CA 1
ATOM 954 C C . ASN A 1 119 ? 16.254 -0.051 -6.175 1.00 90.81 119 ASN A C 1
ATOM 956 O O . ASN A 1 119 ? 17.158 0.136 -5.356 1.00 90.81 119 ASN A O 1
ATOM 960 N N . GLY A 1 120 ? 16.426 0.097 -7.493 1.00 89.88 120 GLY A N 1
ATOM 961 C CA . GLY A 1 120 ? 17.668 0.574 -8.094 1.00 89.88 120 GLY A CA 1
ATOM 962 C C . GLY A 1 120 ? 18.018 1.990 -7.637 1.00 89.88 120 GLY A C 1
ATOM 963 O O . GLY A 1 120 ? 19.150 2.233 -7.224 1.00 89.88 120 GLY A O 1
ATOM 964 N N . ALA A 1 121 ? 17.040 2.902 -7.622 1.00 90.19 121 ALA A N 1
ATOM 965 C CA . ALA A 1 121 ? 17.215 4.270 -7.130 1.00 90.19 121 ALA A CA 1
ATOM 966 C C . ALA A 1 121 ? 17.575 4.328 -5.633 1.00 90.19 121 ALA A C 1
ATOM 968 O O . ALA A 1 121 ? 18.343 5.190 -5.214 1.00 90.19 121 ALA A O 1
ATOM 969 N N . CYS A 1 122 ? 17.085 3.381 -4.829 1.00 88.81 122 CYS A N 1
ATOM 970 C CA . CYS A 1 122 ? 17.463 3.227 -3.424 1.00 88.81 122 CYS A CA 1
ATOM 971 C C . CYS A 1 122 ? 18.874 2.633 -3.221 1.00 88.81 122 CYS A C 1
ATOM 973 O O . CYS A 1 122 ? 19.314 2.495 -2.077 1.00 88.81 122 CYS A O 1
ATOM 975 N N . GLY A 1 123 ? 19.591 2.257 -4.288 1.00 86.25 123 GLY A N 1
ATOM 976 C CA . GLY A 1 123 ? 20.935 1.680 -4.192 1.00 86.25 123 GLY A CA 1
ATOM 977 C C . GLY A 1 123 ? 20.952 0.354 -3.425 1.00 86.25 123 GLY A C 1
ATOM 978 O O . GLY A 1 123 ? 21.864 0.093 -2.626 1.00 86.25 123 GLY A O 1
ATOM 979 N N . MET A 1 124 ? 19.903 -0.452 -3.602 1.00 81.69 124 MET A N 1
ATOM 980 C CA . MET A 1 124 ? 19.780 -1.754 -2.957 1.00 81.69 124 MET A CA 1
ATOM 981 C C . MET A 1 124 ? 20.698 -2.765 -3.646 1.00 81.69 124 MET A C 1
ATOM 983 O O . MET A 1 124 ? 20.601 -3.001 -4.848 1.00 81.69 124 MET A O 1
ATOM 987 N N . SER A 1 125 ? 21.619 -3.350 -2.877 1.00 76.12 125 SER A N 1
ATOM 988 C CA . SER A 1 125 ? 22.430 -4.483 -3.328 1.00 76.12 125 SER A CA 1
ATOM 989 C C . SER A 1 125 ? 21.600 -5.769 -3.301 1.00 76.12 125 SER A C 1
ATOM 991 O O . SER A 1 125 ? 20.552 -5.818 -2.664 1.00 76.12 125 SER A O 1
ATOM 993 N N . LEU A 1 126 ? 22.086 -6.827 -3.960 1.00 71.25 126 LEU A N 1
ATOM 994 C CA . LEU A 1 126 ? 21.435 -8.147 -3.964 1.00 71.25 126 LEU A CA 1
ATOM 995 C C . LEU A 1 126 ? 21.249 -8.713 -2.544 1.00 71.25 126 LEU A C 1
ATOM 997 O O . LEU A 1 126 ? 20.226 -9.322 -2.264 1.00 71.25 126 LEU A O 1
ATOM 1001 N N . ASN A 1 127 ? 22.202 -8.441 -1.644 1.00 74.56 127 ASN A N 1
ATOM 1002 C CA . ASN A 1 127 ? 22.166 -8.854 -0.240 1.00 74.56 127 ASN A CA 1
ATOM 1003 C C . ASN A 1 127 ? 22.351 -7.633 0.674 1.00 74.56 127 ASN A C 1
ATOM 1005 O O . ASN A 1 127 ? 23.464 -7.360 1.131 1.00 74.56 127 ASN A O 1
ATOM 1009 N N . PRO A 1 128 ? 21.291 -6.851 0.923 1.00 78.12 128 PRO A N 1
ATOM 1010 C CA . PRO A 1 128 ? 21.351 -5.758 1.875 1.00 78.12 128 PRO A CA 1
ATOM 1011 C C . PRO A 1 128 ? 21.301 -6.330 3.298 1.00 78.12 128 PRO A C 1
ATOM 1013 O O . PRO A 1 128 ? 20.556 -7.282 3.564 1.00 78.12 128 PRO A O 1
ATOM 1016 N N . GLY A 1 129 ? 22.049 -5.714 4.219 1.00 84.06 129 GLY A N 1
ATOM 1017 C CA . GLY A 1 129 ? 21.878 -5.957 5.652 1.00 84.06 129 GLY A CA 1
ATOM 1018 C C . GLY A 1 129 ? 20.436 -5.680 6.089 1.00 84.06 129 GLY A C 1
ATOM 1019 O O . GLY A 1 129 ? 19.739 -4.865 5.476 1.00 84.06 129 GLY A O 1
ATOM 1020 N N . GLU A 1 130 ? 19.984 -6.362 7.140 1.00 84.56 130 GLU A N 1
ATOM 1021 C CA . GLU A 1 130 ? 18.577 -6.367 7.562 1.00 84.56 130 GLU A CA 1
ATOM 1022 C C . GLU A 1 130 ? 18.024 -4.955 7.820 1.00 84.56 130 GLU A C 1
ATOM 1024 O O . GLU A 1 130 ? 16.930 -4.613 7.371 1.00 84.56 130 GLU A O 1
ATOM 1029 N N . GLU A 1 131 ? 18.811 -4.089 8.459 1.00 84.94 131 GLU A N 1
ATOM 1030 C CA . GLU A 1 131 ? 18.401 -2.715 8.747 1.00 84.94 131 GLU A CA 1
ATOM 1031 C C . GLU A 1 131 ? 18.211 -1.882 7.469 1.00 84.94 131 GLU A C 1
ATOM 1033 O O . GLU A 1 131 ? 17.204 -1.186 7.309 1.00 84.94 131 GLU A O 1
ATOM 1038 N N . LYS A 1 132 ? 19.143 -1.992 6.514 1.00 85.75 132 LYS A N 1
ATOM 1039 C CA . LYS A 1 132 ? 19.044 -1.301 5.221 1.00 85.75 132 LYS A CA 1
ATOM 1040 C C . LYS A 1 132 ? 17.830 -1.799 4.433 1.00 85.75 132 LYS A C 1
ATOM 1042 O O . LYS A 1 132 ? 17.147 -0.996 3.801 1.00 85.75 132 LYS A O 1
ATOM 1047 N N . ARG A 1 133 ? 17.514 -3.095 4.529 1.00 85.38 133 ARG A N 1
ATOM 1048 C CA . ARG A 1 133 ? 16.312 -3.694 3.933 1.00 85.38 133 ARG A CA 1
ATOM 1049 C C . ARG A 1 133 ? 15.034 -3.106 4.529 1.00 85.38 133 ARG A C 1
ATOM 1051 O O . ARG A 1 133 ? 14.220 -2.568 3.783 1.00 85.38 133 ARG A O 1
ATOM 1058 N N . LYS A 1 134 ? 14.898 -3.094 5.858 1.00 86.56 134 LYS A N 1
ATOM 1059 C CA . LYS A 1 134 ? 13.736 -2.501 6.547 1.00 86.56 134 LYS A CA 1
ATOM 1060 C C . LYS A 1 134 ? 13.552 -1.021 6.201 1.00 86.56 134 LYS A C 1
ATOM 1062 O O . LYS A 1 134 ? 12.446 -0.590 5.873 1.00 86.56 134 LYS A O 1
ATOM 1067 N N . ARG A 1 135 ? 14.638 -0.236 6.201 1.00 88.06 135 ARG A N 1
ATOM 1068 C CA . ARG A 1 135 ? 14.596 1.176 5.780 1.00 88.06 135 ARG A CA 1
ATOM 1069 C C . ARG A 1 135 ? 14.153 1.320 4.324 1.00 88.06 135 ARG A C 1
ATOM 1071 O O . ARG A 1 135 ? 13.333 2.188 4.035 1.00 88.06 135 ARG A O 1
ATOM 1078 N N . SER A 1 136 ? 14.640 0.461 3.428 1.00 90.06 136 SER A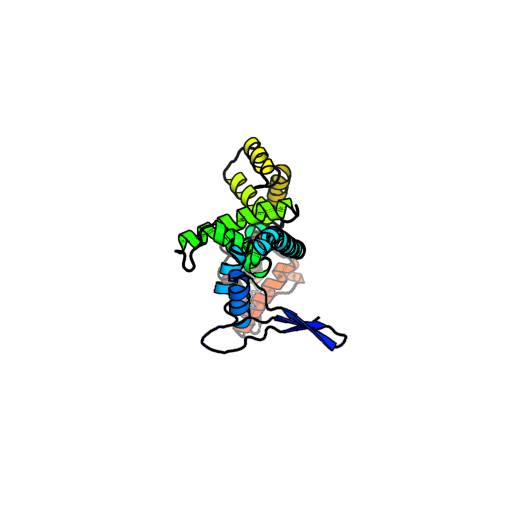 N 1
ATOM 1079 C CA . SER A 1 136 ? 14.253 0.503 2.015 1.00 90.06 136 SER A CA 1
ATOM 1080 C C . SER A 1 136 ? 12.759 0.266 1.816 1.00 90.06 136 SER A C 1
ATOM 1082 O O . SER A 1 136 ? 12.134 1.041 1.101 1.00 90.06 136 SER A O 1
ATOM 1084 N N . PHE A 1 137 ? 12.153 -0.697 2.522 1.00 92.25 137 PHE A N 1
ATOM 1085 C CA . PHE A 1 137 ? 10.710 -0.934 2.438 1.00 92.25 137 PHE A CA 1
ATOM 1086 C C . PHE A 1 137 ? 9.906 0.301 2.827 1.00 92.25 137 PHE A C 1
ATOM 1088 O O . PHE A 1 137 ? 8.981 0.679 2.116 1.00 92.25 137 PHE A O 1
ATOM 1095 N N . ASN A 1 138 ? 10.300 0.990 3.899 1.00 92.31 138 ASN A N 1
ATOM 1096 C CA . ASN A 1 138 ? 9.643 2.230 4.302 1.00 92.31 138 ASN A CA 1
ATOM 1097 C C . ASN A 1 138 ? 9.760 3.319 3.227 1.00 92.31 138 ASN A C 1
ATOM 1099 O O . ASN A 1 138 ? 8.762 3.953 2.890 1.00 92.31 138 ASN A O 1
ATOM 1103 N N . VAL A 1 139 ? 10.953 3.516 2.662 1.00 93.00 139 VAL A N 1
ATOM 1104 C CA . VAL A 1 139 ? 11.192 4.532 1.624 1.00 93.00 139 VAL A CA 1
ATOM 1105 C C . VAL A 1 139 ? 10.400 4.220 0.352 1.00 93.00 139 VAL A C 1
ATOM 1107 O O . VAL A 1 139 ? 9.703 5.093 -0.164 1.00 93.00 139 VAL A O 1
ATOM 1110 N N . ILE A 1 140 ? 10.449 2.973 -0.123 1.00 94.38 140 ILE A N 1
ATOM 1111 C CA . ILE A 1 140 ? 9.737 2.521 -1.325 1.00 94.38 140 ILE A CA 1
ATOM 1112 C C . ILE A 1 140 ? 8.224 2.626 -1.122 1.00 94.38 140 ILE A C 1
ATOM 1114 O O . ILE A 1 140 ? 7.525 3.120 -2.011 1.00 94.38 140 ILE A O 1
ATOM 1118 N N . ALA A 1 141 ? 7.717 2.205 0.042 1.00 94.19 141 ALA A N 1
ATOM 1119 C CA . ALA A 1 141 ? 6.300 2.286 0.380 1.00 94.19 141 ALA A CA 1
ATOM 1120 C C . ALA A 1 141 ? 5.806 3.735 0.363 1.00 94.19 141 ALA A C 1
ATOM 1122 O O . ALA A 1 141 ? 4.796 4.026 -0.278 1.00 94.19 141 ALA A O 1
ATOM 1123 N N . VAL A 1 142 ? 6.536 4.654 1.008 1.00 93.44 142 VAL A N 1
ATOM 1124 C CA . VAL A 1 142 ? 6.185 6.081 1.045 1.00 93.44 142 VAL A CA 1
ATOM 1125 C C . VAL A 1 142 ? 6.231 6.691 -0.353 1.00 93.44 142 VAL A C 1
ATOM 1127 O O . VAL A 1 142 ? 5.236 7.270 -0.788 1.00 93.44 142 VAL A O 1
ATOM 1130 N N . ALA A 1 143 ? 7.335 6.520 -1.086 1.00 93.56 143 ALA A N 1
ATOM 1131 C CA . ALA A 1 143 ? 7.485 7.075 -2.431 1.00 93.56 143 ALA A CA 1
ATOM 1132 C C . ALA A 1 143 ? 6.382 6.574 -3.375 1.00 93.56 143 ALA A C 1
ATOM 1134 O O . ALA A 1 143 ? 5.735 7.358 -4.073 1.00 93.56 143 ALA A O 1
ATOM 1135 N N . THR A 1 144 ? 6.113 5.268 -3.347 1.00 93.44 144 THR A N 1
ATOM 1136 C CA . THR A 1 144 ? 5.077 4.668 -4.189 1.00 93.44 144 THR A CA 1
ATOM 1137 C C . THR A 1 144 ? 3.681 5.094 -3.752 1.00 93.44 144 THR A C 1
ATOM 1139 O O . THR A 1 144 ? 2.840 5.349 -4.610 1.00 93.44 144 THR A O 1
ATOM 1142 N N . SER A 1 145 ? 3.411 5.225 -2.450 1.00 92.44 145 SER A N 1
ATOM 1143 C CA . SER A 1 145 ? 2.112 5.692 -1.954 1.00 92.44 145 SER A CA 1
ATOM 1144 C C . SER A 1 145 ? 1.796 7.111 -2.387 1.00 92.44 145 SER A C 1
ATOM 1146 O O . SER A 1 145 ? 0.708 7.360 -2.888 1.00 92.44 145 SER A O 1
ATOM 1148 N N . VAL A 1 146 ? 2.749 8.034 -2.262 1.00 92.06 146 VAL A N 1
ATOM 1149 C CA . VAL A 1 146 ? 2.528 9.428 -2.665 1.00 92.06 146 VAL A CA 1
ATOM 1150 C C . VAL A 1 146 ? 2.210 9.504 -4.162 1.00 92.06 146 VAL A C 1
ATOM 1152 O O . VAL A 1 146 ? 1.245 10.154 -4.562 1.00 92.06 146 VAL A O 1
ATOM 1155 N N . LEU A 1 147 ? 2.965 8.781 -4.995 1.00 91.81 147 LEU A N 1
ATOM 1156 C CA . LEU A 1 147 ? 2.765 8.771 -6.447 1.00 91.81 147 LEU A CA 1
ATOM 1157 C C . LEU A 1 147 ? 1.476 8.062 -6.876 1.00 91.81 147 LEU A C 1
ATOM 1159 O O . LEU A 1 147 ? 0.769 8.535 -7.766 1.00 91.81 147 LEU A O 1
ATOM 1163 N N . SER A 1 148 ? 1.159 6.926 -6.258 1.00 90.31 148 SER A N 1
ATOM 1164 C CA . SER A 1 148 ? -0.070 6.185 -6.554 1.00 90.31 148 SER A CA 1
ATOM 1165 C C . SER A 1 148 ? -1.310 6.944 -6.082 1.00 90.31 148 SER A C 1
ATOM 1167 O O . SER A 1 148 ? -2.270 7.019 -6.844 1.00 90.31 148 SER A O 1
ATOM 1169 N N . ARG A 1 149 ? -1.264 7.612 -4.922 1.00 90.19 149 ARG A N 1
ATOM 1170 C CA . ARG A 1 149 ? -2.338 8.494 -4.443 1.00 90.19 149 ARG A CA 1
ATOM 1171 C C . ARG A 1 149 ? -2.543 9.712 -5.337 1.00 90.19 149 ARG A C 1
ATOM 1173 O O . ARG A 1 149 ? -3.677 10.117 -5.567 1.00 90.19 149 ARG A O 1
ATOM 1180 N N . PHE A 1 150 ? -1.462 10.290 -5.865 1.00 89.38 150 PHE A N 1
ATOM 1181 C CA . PHE A 1 150 ? -1.565 11.386 -6.833 1.00 89.38 150 PHE A CA 1
ATOM 1182 C C . PHE A 1 150 ? -2.311 10.953 -8.105 1.00 89.38 150 PHE A C 1
ATOM 1184 O O . PHE A 1 150 ? -3.091 11.722 -8.657 1.00 89.38 150 PHE A O 1
ATOM 1191 N N . ARG A 1 151 ? -2.106 9.708 -8.554 1.00 88.31 151 ARG A N 1
ATOM 1192 C CA . ARG A 1 151 ? -2.834 9.128 -9.696 1.00 88.31 151 ARG A CA 1
ATOM 1193 C C . ARG A 1 151 ? -4.267 8.741 -9.346 1.00 88.31 151 ARG A C 1
ATOM 1195 O O . ARG A 1 151 ? -5.159 8.916 -10.169 1.00 88.31 151 ARG A O 1
ATOM 1202 N N . ASN A 1 152 ? -4.468 8.177 -8.161 1.00 88.50 152 ASN A N 1
ATOM 1203 C CA . ASN A 1 152 ? -5.759 7.740 -7.664 1.00 88.50 152 ASN A CA 1
ATOM 1204 C C . ASN A 1 152 ? -5.917 8.122 -6.181 1.00 88.50 152 ASN A C 1
ATOM 1206 O O . ASN A 1 152 ? -5.374 7.427 -5.316 1.00 88.50 152 ASN A O 1
ATOM 1210 N N . PRO A 1 153 ? -6.709 9.164 -5.868 1.00 87.38 153 PRO A N 1
ATOM 1211 C CA . PRO A 1 153 ? -6.895 9.646 -4.502 1.00 87.38 153 PRO A CA 1
ATOM 1212 C C . PRO A 1 153 ? -7.411 8.600 -3.506 1.00 87.38 153 PRO A C 1
ATOM 1214 O O . PRO A 1 153 ? -7.210 8.773 -2.307 1.00 87.38 153 PRO A O 1
ATOM 1217 N N . THR A 1 154 ? -8.036 7.510 -3.972 1.00 87.94 154 THR A N 1
ATOM 1218 C CA . THR A 1 154 ? -8.543 6.439 -3.097 1.00 87.94 154 THR A CA 1
ATOM 1219 C C . THR A 1 154 ? -7.434 5.566 -2.500 1.00 87.94 154 THR A C 1
ATOM 1221 O O . THR A 1 154 ? -7.692 4.794 -1.582 1.00 87.94 154 THR A O 1
ATOM 1224 N N . LEU A 1 155 ? -6.207 5.631 -3.031 1.00 89.94 155 LEU A N 1
ATOM 1225 C CA . LEU A 1 155 ? -5.048 4.882 -2.532 1.00 89.94 155 LEU A CA 1
ATOM 1226 C C . LEU A 1 155 ? -4.410 5.627 -1.351 1.00 89.94 155 LEU A C 1
ATOM 1228 O O . LEU A 1 155 ? -3.340 6.223 -1.454 1.00 89.94 155 LEU A O 1
ATOM 1232 N N . SER A 1 156 ? -5.119 5.651 -0.225 1.00 90.88 156 SER A N 1
ATOM 1233 C CA . SER A 1 156 ? -4.821 6.530 0.909 1.00 90.88 156 SER A CA 1
ATOM 1234 C C . SER A 1 156 ? -4.438 5.820 2.209 1.00 90.88 156 SER A C 1
ATOM 1236 O O . SER A 1 156 ? -4.175 6.510 3.191 1.00 90.88 156 SER A O 1
ATOM 1238 N N . ALA A 1 157 ? -4.369 4.484 2.262 1.00 92.12 157 ALA A N 1
ATOM 1239 C CA . ALA A 1 157 ? -4.124 3.755 3.517 1.00 92.12 157 ALA A CA 1
ATOM 1240 C C . ALA A 1 157 ? -2.851 4.222 4.249 1.00 92.12 157 ALA A C 1
ATOM 1242 O O . ALA A 1 157 ? -2.897 4.575 5.429 1.00 92.12 157 ALA A O 1
ATOM 1243 N N . LEU A 1 158 ? -1.717 4.317 3.540 1.00 92.31 158 LEU A N 1
ATOM 1244 C CA . LEU A 1 158 ? -0.466 4.788 4.143 1.00 92.31 158 LEU A CA 1
ATOM 1245 C C . LEU A 1 158 ? -0.546 6.267 4.546 1.00 92.31 158 LEU A C 1
ATOM 1247 O O . LEU A 1 158 ? -0.015 6.647 5.586 1.00 92.31 158 LEU A O 1
ATOM 1251 N N . ALA A 1 159 ? -1.249 7.097 3.772 1.00 92.94 159 ALA A N 1
ATOM 1252 C CA . ALA A 1 159 ? -1.463 8.495 4.124 1.00 92.94 159 ALA A CA 1
ATOM 1253 C C . ALA A 1 159 ? -2.283 8.642 5.412 1.00 92.94 159 ALA A C 1
ATOM 1255 O O . ALA A 1 159 ? -1.942 9.473 6.255 1.00 92.94 159 ALA A O 1
ATOM 1256 N N . TYR A 1 160 ? -3.325 7.830 5.602 1.00 92.62 160 TYR A N 1
ATOM 1257 C CA . TYR A 1 160 ? -4.067 7.765 6.860 1.00 92.62 160 TYR A CA 1
ATOM 1258 C C . TYR A 1 160 ? -3.182 7.276 8.007 1.00 92.62 160 TYR A C 1
ATOM 1260 O O . TYR A 1 160 ? -3.165 7.903 9.064 1.00 92.62 160 TYR A O 1
ATOM 1268 N N . ARG A 1 161 ? -2.375 6.230 7.789 1.00 91.50 161 ARG A N 1
ATOM 1269 C CA . ARG A 1 161 ? -1.437 5.713 8.796 1.00 91.50 161 ARG A CA 1
ATOM 1270 C C . ARG A 1 161 ? -0.430 6.776 9.248 1.00 91.50 161 ARG A C 1
ATOM 1272 O O . ARG A 1 161 ? -0.292 7.010 10.445 1.00 91.50 161 ARG A O 1
ATOM 1279 N N . ILE A 1 162 ? 0.220 7.470 8.309 1.00 91.81 162 ILE A N 1
ATOM 1280 C CA . ILE A 1 162 ? 1.132 8.587 8.611 1.00 91.81 162 ILE A CA 1
ATOM 1281 C C . ILE A 1 162 ? 0.385 9.698 9.356 1.00 91.81 162 ILE A C 1
ATOM 1283 O O . ILE A 1 162 ? 0.902 10.253 10.322 1.00 91.81 162 ILE A O 1
ATOM 1287 N N . SER A 1 163 ? -0.843 10.008 8.940 1.00 91.44 163 SER A N 1
ATOM 1288 C CA . SER A 1 163 ? -1.650 11.039 9.593 1.00 91.44 163 SER A CA 1
ATOM 1289 C C . SER A 1 163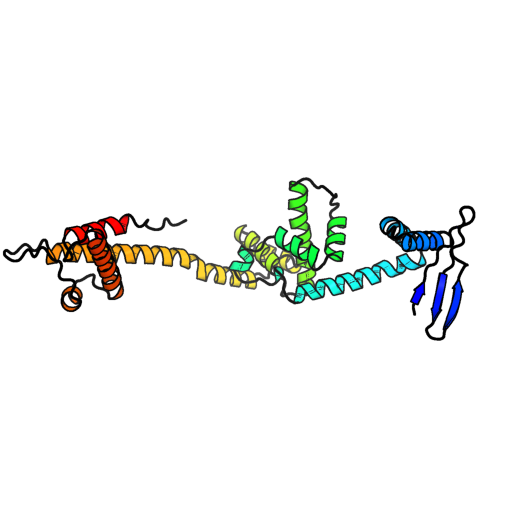 ? -1.947 10.714 11.053 1.00 91.44 163 SER A C 1
ATOM 1291 O O . SER A 1 163 ? -1.808 11.595 11.896 1.00 91.44 163 SER A O 1
ATOM 1293 N N . MET A 1 164 ? -2.302 9.462 11.351 1.00 88.62 164 MET A N 1
ATOM 1294 C CA . MET A 1 164 ? -2.553 9.007 12.718 1.00 88.62 164 MET A CA 1
ATOM 1295 C C . MET A 1 164 ? -1.290 9.065 13.574 1.00 88.62 164 MET A C 1
ATOM 1297 O O . MET A 1 164 ? -1.344 9.565 14.693 1.00 88.62 164 MET A O 1
ATOM 1301 N N . ILE A 1 165 ? -0.144 8.628 13.041 1.00 89.31 165 ILE A N 1
ATOM 1302 C CA . ILE A 1 165 ? 1.146 8.722 13.744 1.00 89.31 165 ILE A CA 1
ATOM 1303 C C . ILE A 1 165 ? 1.456 10.181 14.100 1.00 89.31 165 ILE A C 1
ATOM 1305 O O . ILE A 1 165 ? 1.807 10.477 15.237 1.00 89.31 165 ILE A O 1
ATOM 1309 N N . LEU A 1 166 ? 1.292 11.102 13.147 1.00 90.00 166 LEU A N 1
ATOM 1310 C CA . LEU A 1 166 ? 1.568 12.523 13.372 1.00 90.00 166 LEU A CA 1
ATOM 1311 C C . LEU A 1 166 ? 0.574 13.160 14.349 1.00 90.00 166 LEU A C 1
ATOM 1313 O O . LEU A 1 166 ? 0.976 13.974 15.174 1.00 90.00 166 LEU A O 1
ATOM 1317 N N . LEU A 1 167 ? -0.704 12.784 14.279 1.00 87.25 167 LEU A N 1
ATOM 1318 C CA . LEU A 1 167 ? -1.720 13.262 15.213 1.00 87.25 167 LEU A CA 1
ATOM 1319 C C . LEU A 1 167 ? -1.397 12.828 16.649 1.00 87.25 167 LEU A C 1
ATOM 1321 O O . LEU A 1 167 ? -1.394 13.658 17.552 1.00 87.25 167 LEU A O 1
ATOM 1325 N N . HIS A 1 168 ? -1.068 11.550 16.854 1.00 86.06 168 HIS A N 1
ATOM 1326 C CA . HIS A 1 168 ? -0.657 11.039 18.164 1.00 86.06 168 HIS A CA 1
ATOM 1327 C C . HIS A 1 168 ? 0.695 11.597 18.627 1.00 86.06 168 HIS A C 1
ATOM 1329 O O . HIS A 1 168 ? 0.935 11.685 19.825 1.00 86.06 168 HIS A O 1
ATOM 1335 N N . GLY A 1 169 ? 1.549 12.024 17.694 1.00 87.38 169 GLY A N 1
ATOM 1336 C CA . GLY A 1 169 ? 2.777 12.766 17.980 1.00 87.38 169 GLY A CA 1
ATOM 1337 C C . GLY A 1 169 ? 2.561 14.234 18.367 1.00 87.38 169 GLY A C 1
ATOM 1338 O O . GLY A 1 169 ? 3.543 14.932 18.599 1.00 87.38 169 GLY A O 1
ATOM 1339 N N . GLY A 1 170 ? 1.314 14.719 18.422 1.00 87.81 170 GLY A N 1
ATOM 1340 C CA . GLY A 1 170 ? 0.991 16.084 18.848 1.00 87.81 170 GLY A CA 1
ATOM 1341 C C . GLY A 1 170 ? 1.259 17.161 17.794 1.00 87.81 170 GLY A C 1
ATOM 1342 O O . GLY A 1 170 ? 1.436 18.325 18.147 1.00 87.81 170 GLY A O 1
ATOM 1343 N N . LEU A 1 171 ? 1.310 16.799 16.506 1.00 88.38 171 LEU A N 1
ATOM 1344 C CA . LEU A 1 171 ? 1.599 17.766 15.446 1.00 88.38 171 LEU A CA 1
ATOM 1345 C C . LEU A 1 171 ? 0.504 18.840 15.339 1.00 88.38 171 LEU A C 1
ATOM 1347 O O . LEU A 1 171 ? -0.690 18.530 15.381 1.00 88.38 171 LEU A O 1
ATOM 1351 N N . SER A 1 172 ? 0.895 20.096 15.120 1.00 89.56 172 SER A N 1
ATOM 1352 C CA . SER A 1 172 ? -0.060 21.200 15.016 1.00 89.56 172 SER A CA 1
ATOM 1353 C C . SER A 1 172 ? -0.902 21.129 13.736 1.00 89.56 172 SER A C 1
ATOM 1355 O O . SER A 1 172 ? -0.496 20.581 12.704 1.00 89.56 172 SER A O 1
ATOM 1357 N N . TYR A 1 173 ? -2.071 21.772 13.763 1.00 86.94 173 TYR A N 1
ATOM 1358 C CA . TYR A 1 173 ? -2.962 21.877 12.604 1.00 86.94 173 TYR A CA 1
ATOM 1359 C C . TYR A 1 173 ? -2.279 22.490 11.369 1.00 86.94 173 TYR A C 1
ATOM 1361 O O . TYR A 1 173 ? -2.463 22.018 10.243 1.00 86.94 173 TYR A O 1
ATOM 1369 N N . LEU A 1 174 ? -1.454 23.525 11.561 1.00 89.00 174 LEU A N 1
ATOM 1370 C CA . LEU A 1 174 ? -0.757 24.192 10.459 1.00 89.00 174 LEU A CA 1
ATOM 1371 C C . LEU A 1 174 ? 0.247 23.252 9.782 1.00 89.00 174 LEU A C 1
ATOM 1373 O O . LEU A 1 174 ? 0.325 23.199 8.552 1.00 89.00 174 LEU A O 1
ATOM 1377 N N . GLU A 1 175 ? 0.987 22.476 10.570 1.00 87.50 175 GLU A N 1
ATOM 1378 C CA . GLU A 1 175 ? 1.906 21.466 10.049 1.00 87.50 175 GLU A CA 1
ATOM 1379 C C . GLU A 1 175 ? 1.137 20.353 9.328 1.00 87.50 175 GLU A C 1
ATOM 1381 O O . GLU A 1 175 ? 1.570 19.897 8.261 1.00 87.50 175 GLU A O 1
ATOM 1386 N N . ILE A 1 176 ? -0.039 19.968 9.854 1.00 87.19 176 ILE A N 1
ATOM 1387 C CA . ILE A 1 176 ? -0.987 19.064 9.187 1.00 87.19 176 ILE A CA 1
ATOM 1388 C C . ILE A 1 176 ? -1.337 19.547 7.790 1.00 87.19 176 ILE A C 1
ATOM 1390 O O . ILE A 1 176 ? -1.144 18.810 6.819 1.00 87.19 176 ILE A O 1
ATOM 1394 N N . LYS A 1 177 ? -1.750 20.802 7.667 1.00 88.75 177 LYS A N 1
ATOM 1395 C CA . LYS A 1 177 ? -2.088 21.396 6.377 1.00 88.75 177 LYS A CA 1
ATOM 1396 C C . LYS A 1 177 ? -0.895 21.411 5.411 1.00 88.75 177 LYS A C 1
ATOM 1398 O O . LYS A 1 177 ? -1.036 21.019 4.256 1.00 88.75 177 LYS A O 1
ATOM 1403 N N . ARG A 1 178 ? 0.304 21.776 5.883 1.00 89.56 178 ARG A N 1
ATOM 1404 C CA . ARG A 1 178 ? 1.519 21.844 5.045 1.00 89.56 178 ARG A CA 1
ATOM 1405 C C . ARG A 1 178 ? 1.904 20.500 4.426 1.00 89.56 178 ARG A C 1
ATOM 1407 O O . ARG A 1 178 ? 2.088 20.413 3.219 1.00 89.56 178 ARG A O 1
ATOM 1414 N N . LEU A 1 179 ? 1.988 19.433 5.217 1.00 88.88 179 LEU A N 1
ATOM 1415 C CA . LEU A 1 179 ? 2.343 18.115 4.666 1.00 88.88 179 LEU A CA 1
ATOM 1416 C C . LEU A 1 179 ? 1.166 17.461 3.897 1.00 88.88 179 LEU A C 1
ATOM 1418 O O . LEU A 1 179 ? 1.388 16.509 3.149 1.00 88.88 179 LEU A O 1
ATOM 1422 N N . ASN A 1 180 ? -0.078 17.943 4.049 1.00 89.06 180 ASN A N 1
ATOM 1423 C CA . ASN A 1 180 ? -1.191 17.531 3.186 1.00 89.06 180 ASN A CA 1
ATOM 1424 C C . ASN A 1 180 ? -1.020 18.090 1.772 1.00 89.06 180 ASN A C 1
ATOM 1426 O O . ASN A 1 180 ? -1.176 17.334 0.816 1.00 89.06 180 ASN A O 1
ATOM 1430 N N . HIS A 1 181 ? -0.589 19.349 1.643 1.00 87.62 181 HIS A N 1
ATOM 1431 C CA . HIS A 1 181 ? -0.224 19.928 0.346 1.00 87.62 181 HIS A CA 1
ATOM 1432 C C . HIS A 1 181 ? 0.914 19.167 -0.352 1.00 87.62 181 HIS A C 1
ATOM 1434 O O . HIS A 1 181 ? 0.956 19.131 -1.576 1.00 87.62 181 HIS A O 1
ATOM 1440 N N . LEU A 1 182 ? 1.790 18.499 0.406 1.00 86.19 182 LEU A N 1
ATOM 1441 C CA . LEU A 1 182 ? 2.842 17.629 -0.134 1.00 86.19 182 LEU A CA 1
ATOM 1442 C C . LEU A 1 182 ? 2.348 16.224 -0.534 1.00 86.19 182 LEU A C 1
ATOM 1444 O O . LEU A 1 182 ? 3.136 15.407 -0.999 1.00 86.19 182 LEU A O 1
ATOM 1448 N N . GLY A 1 183 ? 1.066 15.901 -0.331 1.00 84.19 183 GLY A N 1
ATOM 1449 C CA . GLY A 1 183 ? 0.492 14.596 -0.681 1.00 84.19 183 GLY A CA 1
ATOM 1450 C C . GLY A 1 183 ? 0.883 13.445 0.254 1.00 84.19 183 GLY A C 1
ATOM 1451 O O . GLY A 1 183 ? 0.513 12.302 0.002 1.00 84.19 183 GLY A O 1
ATOM 1452 N N . ILE A 1 184 ? 1.589 13.724 1.355 1.00 86.88 184 ILE A N 1
ATOM 1453 C CA . ILE A 1 184 ? 2.124 12.702 2.274 1.00 86.88 184 ILE A CA 1
ATOM 1454 C C . ILE A 1 184 ? 1.051 12.203 3.250 1.00 86.88 184 ILE A C 1
ATOM 1456 O O . ILE A 1 184 ? 1.049 11.046 3.662 1.00 86.88 184 ILE A O 1
ATOM 1460 N N . ARG A 1 185 ? 0.104 13.072 3.612 1.00 88.19 185 ARG A N 1
ATOM 1461 C CA . ARG A 1 185 ? -0.916 12.805 4.640 1.00 88.19 185 ARG A CA 1
ATOM 1462 C C . ARG A 1 185 ? -2.315 13.204 4.182 1.00 88.19 185 ARG A C 1
ATOM 1464 O O . ARG A 1 185 ? -2.467 13.858 3.143 1.00 88.19 185 ARG A O 1
ATOM 1471 N N . MET A 1 186 ? -3.317 12.821 4.960 1.00 90.94 186 MET A N 1
ATOM 1472 C CA . MET A 1 186 ? -4.715 13.175 4.733 1.00 90.94 186 MET A CA 1
ATOM 1473 C C . MET A 1 186 ? -5.029 14.587 5.227 1.00 90.94 186 MET A C 1
ATOM 1475 O O . MET A 1 186 ? -4.251 15.191 5.966 1.00 90.94 186 MET A O 1
ATOM 1479 N N . SER A 1 187 ? -6.139 15.147 4.757 1.00 90.00 187 SER A N 1
ATOM 1480 C CA . SER A 1 187 ? -6.626 16.447 5.218 1.00 90.00 187 SER A CA 1
ATOM 1481 C C . SER A 1 187 ? -7.038 16.373 6.689 1.00 90.00 187 SER A C 1
ATOM 1483 O O . SER A 1 187 ? -7.505 15.316 7.119 1.00 90.00 187 SER A O 1
ATOM 1485 N N . PRO A 1 188 ? -6.915 17.475 7.452 1.00 86.88 188 PRO A N 1
ATOM 1486 C CA . PRO A 1 188 ? -7.323 17.516 8.856 1.00 86.88 188 PRO A CA 1
ATOM 1487 C C . PRO A 1 188 ? -8.716 16.924 9.113 1.00 86.88 188 PRO A C 1
ATOM 1489 O O . PRO A 1 188 ? -8.870 16.100 10.009 1.00 86.88 188 PRO A O 1
ATOM 1492 N N . ASP A 1 189 ? -9.697 17.256 8.273 1.00 88.69 189 ASP A N 1
ATOM 1493 C CA . ASP A 1 189 ? -11.080 16.793 8.438 1.00 88.69 189 ASP A CA 1
ATOM 1494 C C . ASP A 1 189 ? -11.203 15.270 8.325 1.00 88.69 189 ASP A C 1
ATOM 1496 O O . ASP A 1 189 ? -11.804 14.621 9.178 1.00 88.69 189 ASP A O 1
ATOM 1500 N N . SER A 1 190 ? -10.551 14.673 7.324 1.00 88.56 190 SER A N 1
ATOM 1501 C CA . SER A 1 190 ? -10.524 13.218 7.140 1.00 88.56 190 SER A CA 1
ATOM 1502 C C . SER A 1 190 ? -9.803 12.502 8.280 1.00 88.56 190 SER A C 1
ATOM 1504 O O . SER A 1 190 ? -10.139 11.363 8.598 1.00 88.56 190 SER A O 1
ATOM 1506 N N . ILE A 1 191 ? -8.808 13.151 8.893 1.00 88.62 191 ILE A N 1
ATOM 1507 C CA . ILE A 1 191 ? -8.102 12.616 10.062 1.00 88.62 191 ILE A CA 1
ATOM 1508 C C . ILE A 1 191 ? -9.046 12.583 11.264 1.00 88.62 191 ILE A C 1
ATOM 1510 O O . ILE A 1 191 ? -9.151 11.550 11.919 1.00 88.62 191 ILE A O 1
ATOM 1514 N N . VAL A 1 192 ? -9.766 13.678 11.523 1.00 87.50 192 VAL A N 1
ATOM 1515 C CA . VAL A 1 192 ? -10.752 13.761 12.612 1.00 87.50 192 VAL A CA 1
ATOM 1516 C C . VAL A 1 192 ? -11.882 12.753 12.405 1.00 87.50 192 VAL A C 1
ATOM 1518 O O . VAL A 1 192 ? -12.304 12.091 13.352 1.00 87.50 192 VAL A O 1
ATOM 1521 N N . GLU A 1 193 ? -12.363 12.593 11.172 1.00 89.31 193 GLU A N 1
ATOM 1522 C CA . GLU A 1 193 ? -13.387 11.601 10.844 1.00 89.31 193 GLU A CA 1
ATOM 1523 C C . GLU A 1 193 ? -12.894 10.172 11.110 1.00 89.31 193 GLU A C 1
ATOM 1525 O O . GLU A 1 193 ? -13.593 9.385 11.752 1.00 89.31 193 GLU A O 1
ATOM 1530 N N . LEU A 1 194 ? -11.675 9.838 10.673 1.00 87.25 194 LEU A N 1
ATOM 1531 C CA . LEU A 1 194 ? -11.075 8.538 10.958 1.00 87.25 194 LEU A CA 1
ATOM 1532 C C . LEU A 1 194 ? -10.885 8.329 12.465 1.00 87.25 194 LEU A C 1
ATOM 1534 O O . LEU A 1 194 ? -11.193 7.252 12.971 1.00 87.25 194 LEU A O 1
ATOM 1538 N N . GLN A 1 195 ? -10.423 9.348 13.188 1.00 86.81 195 GLN A N 1
ATOM 1539 C CA . GLN A 1 195 ? -10.258 9.288 14.636 1.00 86.81 195 GLN A CA 1
ATOM 1540 C C . GLN A 1 195 ? -11.595 9.024 15.336 1.00 86.81 195 GLN A C 1
ATOM 1542 O O . GLN A 1 195 ? -11.651 8.172 16.220 1.00 86.81 195 GLN A O 1
ATOM 1547 N N . ARG A 1 196 ? -12.686 9.681 14.915 1.00 87.12 196 ARG A N 1
ATOM 1548 C CA . ARG A 1 196 ? -14.030 9.369 15.427 1.00 87.12 196 ARG A CA 1
ATOM 1549 C C . ARG A 1 196 ? -14.414 7.926 15.127 1.00 87.12 196 ARG A C 1
ATOM 1551 O O . ARG A 1 196 ? -14.858 7.239 16.036 1.00 87.12 196 ARG A O 1
ATOM 1558 N N . LYS A 1 197 ? -14.202 7.439 13.898 1.00 86.62 197 LYS A N 1
ATOM 1559 C CA . LYS A 1 197 ? -14.488 6.038 13.530 1.00 86.62 197 LYS A CA 1
ATOM 1560 C C . LYS A 1 197 ? -13.707 5.050 14.400 1.00 86.62 197 LYS A C 1
ATOM 1562 O O . LYS A 1 197 ? -14.284 4.081 14.879 1.00 86.62 197 LYS A O 1
ATOM 1567 N N . ILE A 1 198 ? -12.427 5.310 14.664 1.00 82.19 198 ILE A N 1
ATOM 1568 C CA . ILE A 1 198 ? -11.625 4.507 15.599 1.00 82.19 198 ILE A CA 1
ATOM 1569 C C . ILE A 1 198 ? -12.246 4.564 17.005 1.00 82.19 198 ILE A C 1
ATOM 1571 O O . ILE A 1 198 ? -12.508 3.517 17.598 1.00 82.19 198 ILE A O 1
ATOM 1575 N N . GLY A 1 199 ? -12.558 5.770 17.491 1.00 79.62 199 GLY A N 1
ATOM 1576 C CA . GLY A 1 199 ? -13.142 6.013 18.812 1.00 79.62 199 GLY A CA 1
ATOM 1577 C C . GLY A 1 199 ? -14.504 5.350 19.031 1.00 79.62 199 GLY A C 1
ATOM 1578 O O . GLY A 1 199 ? -14.758 4.844 20.112 1.00 79.62 199 GLY A O 1
ATOM 1579 N N . THR A 1 200 ? -15.353 5.230 18.005 1.00 79.62 200 THR A N 1
ATOM 1580 C CA . THR A 1 200 ? -16.651 4.533 18.150 1.00 79.62 200 THR A CA 1
ATOM 1581 C C . THR A 1 200 ? -16.522 3.060 18.544 1.00 79.62 200 THR A C 1
ATOM 1583 O O . THR A 1 200 ? -17.468 2.476 19.060 1.00 79.62 200 THR A O 1
ATOM 1586 N N . SER A 1 201 ? -15.355 2.454 18.316 1.00 68.56 201 SER A N 1
ATOM 1587 C CA . SER A 1 201 ? -15.085 1.047 18.620 1.00 68.56 201 SER A CA 1
ATOM 1588 C C . SER A 1 201 ? -14.022 0.840 19.702 1.00 68.56 201 SER A C 1
ATOM 1590 O O . SER A 1 201 ? -13.683 -0.310 19.984 1.00 68.56 201 SER A O 1
ATOM 1592 N N . SER A 1 202 ? -13.498 1.914 20.315 1.00 67.06 202 SER A N 1
ATOM 1593 C CA . SER A 1 202 ? -12.445 1.803 21.339 1.00 67.06 202 SER A CA 1
ATOM 1594 C C . SER A 1 202 ? -12.933 1.020 22.551 1.00 67.06 202 SER A C 1
ATOM 1596 O O . SER A 1 202 ? -12.245 0.123 23.040 1.00 67.06 202 SER A O 1
ATOM 1598 N N . ASP A 1 203 ? -14.169 1.292 22.959 1.00 74.31 203 ASP A N 1
ATOM 1599 C CA . ASP A 1 203 ? -14.729 0.758 24.196 1.00 74.31 203 ASP A CA 1
ATOM 1600 C C . ASP A 1 203 ? -15.429 -0.578 23.962 1.00 74.31 203 ASP A C 1
ATOM 1602 O O . ASP A 1 203 ? -15.823 -1.241 24.912 1.00 74.31 203 ASP A O 1
ATOM 1606 N N . ALA A 1 204 ? -15.542 -1.038 22.712 1.00 75.62 204 ALA A N 1
ATOM 1607 C CA . ALA A 1 204 ? -16.227 -2.286 22.387 1.00 75.62 204 ALA A CA 1
ATOM 1608 C C . ALA A 1 204 ? -15.617 -3.481 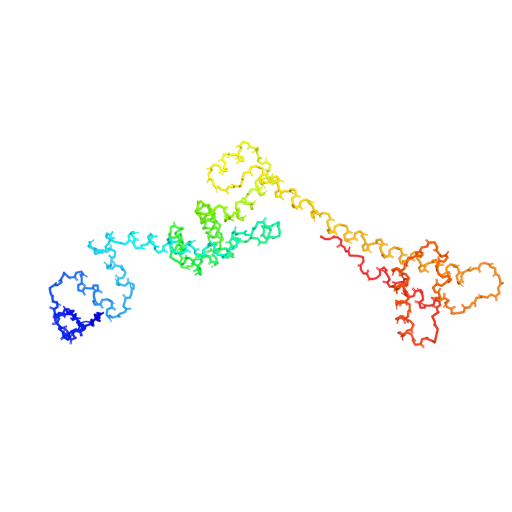23.139 1.00 75.62 204 ALA A C 1
ATOM 1610 O O . ALA A 1 204 ? -16.345 -4.306 23.684 1.00 75.62 204 ALA A O 1
ATOM 1611 N N . LYS A 1 205 ? -14.281 -3.546 23.242 1.00 74.75 205 LYS A N 1
ATOM 1612 C CA . LYS A 1 205 ? -13.598 -4.590 24.025 1.00 74.75 205 LYS A CA 1
ATOM 1613 C C . LYS A 1 205 ? -13.867 -4.457 25.524 1.00 74.75 205 LYS A C 1
ATOM 1615 O O . LYS A 1 205 ? -14.058 -5.471 26.186 1.00 74.75 205 LYS A O 1
ATOM 1620 N N . VAL A 1 206 ? -13.902 -3.228 26.041 1.00 79.50 206 VAL A N 1
ATOM 1621 C CA . VAL A 1 206 ? -14.195 -2.938 27.454 1.00 79.50 206 VAL A CA 1
ATOM 1622 C C . VAL A 1 206 ? -15.638 -3.307 27.783 1.00 79.50 206 VAL A C 1
ATOM 1624 O O . VAL A 1 206 ? -15.883 -3.931 28.805 1.00 79.50 206 VAL A O 1
ATOM 1627 N N . HIS A 1 207 ? -16.589 -2.991 26.905 1.00 80.69 207 HIS A N 1
ATOM 1628 C CA . HIS A 1 207 ? -17.994 -3.345 27.062 1.00 80.69 207 HIS A CA 1
ATOM 1629 C C . HIS A 1 207 ? -18.221 -4.852 26.994 1.00 80.69 207 HIS A C 1
ATOM 1631 O O . HIS A 1 207 ? -18.962 -5.371 27.820 1.00 80.69 207 HIS A O 1
ATOM 1637 N N . ILE A 1 208 ? -17.571 -5.561 26.063 1.00 81.94 208 ILE A N 1
ATOM 1638 C CA . ILE A 1 208 ? -17.633 -7.029 26.002 1.00 81.94 208 ILE A CA 1
ATOM 1639 C C . ILE A 1 208 ? -17.070 -7.624 27.294 1.00 81.94 208 ILE A C 1
ATOM 1641 O O . ILE A 1 208 ? -17.731 -8.437 27.927 1.00 81.94 208 ILE A O 1
ATOM 1645 N N . TRP A 1 209 ? -15.887 -7.172 27.714 1.00 81.75 209 TRP A N 1
ATOM 1646 C CA . TRP A 1 209 ? -15.249 -7.618 28.949 1.00 81.75 209 TRP A CA 1
ATOM 1647 C C . TRP A 1 209 ? -16.117 -7.357 30.188 1.00 81.75 209 TRP A C 1
ATOM 1649 O O . TRP A 1 209 ? -16.351 -8.265 30.982 1.00 81.75 209 TRP A O 1
ATOM 1659 N N . LYS A 1 210 ? -16.643 -6.135 30.322 1.00 84.88 210 LYS A N 1
ATOM 1660 C CA . LYS A 1 210 ? -17.530 -5.726 31.415 1.00 84.88 210 LYS A CA 1
ATOM 1661 C C . LYS A 1 210 ? -18.801 -6.572 31.435 1.00 84.88 210 LYS A C 1
ATOM 1663 O O . LYS A 1 210 ? -19.158 -7.080 32.489 1.00 84.88 210 LYS A O 1
ATOM 1668 N N . LYS A 1 211 ? -19.436 -6.769 30.277 1.00 85.00 211 LYS A N 1
ATOM 1669 C CA . LYS A 1 211 ? -20.638 -7.594 30.154 1.00 85.00 211 LYS A CA 1
ATOM 1670 C C . LYS A 1 211 ? -20.371 -9.040 30.572 1.00 85.00 211 LYS A C 1
ATOM 1672 O O . LYS A 1 211 ? -21.150 -9.592 31.332 1.00 85.00 211 LYS A O 1
ATOM 1677 N N . SER A 1 212 ? -19.248 -9.628 30.154 1.00 81.50 212 SER A N 1
ATOM 1678 C CA . SER A 1 212 ? -18.866 -10.977 30.591 1.00 81.50 212 SER A CA 1
ATOM 1679 C C . SER A 1 212 ? -18.692 -11.076 32.109 1.00 81.50 212 SER A C 1
ATOM 1681 O O . SER A 1 212 ? -19.068 -12.082 32.697 1.00 81.50 212 SER A O 1
ATOM 1683 N N . ILE A 1 213 ? -18.157 -10.038 32.759 1.00 81.56 213 ILE A N 1
ATOM 1684 C CA . ILE A 1 213 ? -18.055 -9.991 34.225 1.00 81.56 213 ILE A CA 1
ATOM 1685 C C . ILE A 1 213 ? -19.435 -9.875 34.872 1.00 81.56 213 ILE A C 1
ATOM 1687 O O . ILE A 1 213 ? -19.722 -10.599 35.821 1.00 81.56 213 ILE A O 1
ATOM 1691 N N . GLU A 1 214 ? -20.289 -8.984 34.370 1.00 84.19 214 GLU A N 1
ATOM 1692 C CA . GLU A 1 214 ? -21.656 -8.808 34.872 1.00 84.19 214 GLU A CA 1
ATOM 1693 C C . GLU A 1 214 ? -22.476 -10.103 34.729 1.00 84.19 214 GLU A C 1
ATOM 1695 O O . GLU A 1 214 ? -23.172 -10.497 35.666 1.00 84.19 214 GLU A O 1
ATOM 1700 N N . ASP A 1 215 ? -22.331 -10.820 33.614 1.00 82.75 215 ASP A N 1
ATOM 1701 C CA . ASP A 1 215 ? -22.979 -12.115 33.386 1.00 82.75 215 ASP A CA 1
ATOM 1702 C C . ASP A 1 215 ? -22.498 -13.173 34.405 1.00 82.75 215 ASP A C 1
ATOM 1704 O O . ASP A 1 215 ? -23.317 -13.882 34.986 1.00 82.75 215 ASP A O 1
ATOM 1708 N N . ILE A 1 216 ? -21.195 -13.246 34.710 1.00 81.00 216 ILE A N 1
ATOM 1709 C CA . ILE A 1 216 ? -20.663 -14.173 35.731 1.00 81.00 216 ILE A CA 1
ATOM 1710 C C . ILE A 1 216 ? -21.166 -13.800 37.137 1.00 81.00 216 ILE A C 1
ATOM 1712 O O . ILE A 1 216 ? -21.586 -14.670 37.900 1.00 81.00 216 ILE A O 1
ATOM 1716 N N . LEU A 1 217 ? -21.160 -12.511 37.493 1.00 82.81 217 LEU A N 1
ATOM 1717 C CA . LEU A 1 217 ? -21.606 -12.040 38.811 1.00 82.81 217 LEU A CA 1
ATOM 1718 C C . LEU A 1 217 ? -23.108 -12.257 39.033 1.00 82.81 217 LEU A C 1
ATOM 1720 O O . LEU A 1 217 ? -23.527 -12.603 40.139 1.00 82.81 217 LEU A O 1
ATOM 1724 N N . THR A 1 218 ? -23.924 -12.077 37.993 1.00 84.38 218 THR A N 1
ATOM 1725 C CA . THR A 1 218 ? -25.368 -12.351 38.056 1.00 84.38 218 THR A CA 1
ATOM 1726 C C . THR A 1 218 ? -25.645 -13.847 38.185 1.00 84.38 218 THR A C 1
ATOM 1728 O O . THR A 1 218 ? -26.488 -14.228 38.995 1.00 84.38 218 THR A O 1
ATOM 1731 N N . GLN A 1 219 ? -24.893 -14.705 37.485 1.00 82.19 219 GLN A N 1
ATOM 1732 C CA . GLN A 1 219 ? -24.970 -16.163 37.645 1.00 82.19 219 GLN A CA 1
ATOM 1733 C C . GLN A 1 219 ? -24.571 -16.612 39.057 1.00 82.19 219 GLN A C 1
ATOM 1735 O O . GLN A 1 219 ? -25.298 -17.388 39.674 1.00 82.19 219 GLN A O 1
ATOM 1740 N N . GLN A 1 220 ? -23.475 -16.081 39.608 1.00 83.75 220 GLN A N 1
ATOM 1741 C CA . GLN A 1 220 ? -23.065 -16.358 40.990 1.00 83.75 220 GLN A CA 1
ATOM 1742 C C . GLN A 1 220 ? -24.142 -15.932 41.988 1.00 83.75 220 GLN A C 1
ATOM 1744 O O . GLN A 1 220 ? -24.526 -16.718 42.852 1.00 83.75 220 GLN A O 1
ATOM 1749 N N . SER A 1 221 ? -24.664 -14.713 41.837 1.00 83.19 221 SER A N 1
ATOM 1750 C CA . SER A 1 221 ? -25.710 -14.175 42.715 1.00 83.19 221 SER A CA 1
ATOM 1751 C C . SER A 1 221 ? -26.979 -15.034 42.654 1.00 83.19 221 SER A C 1
ATOM 1753 O O . SER A 1 221 ? -27.556 -15.368 43.689 1.00 83.19 221 SER A O 1
ATOM 1755 N N . PHE A 1 222 ? -27.366 -15.485 41.456 1.00 83.06 222 PHE A N 1
ATOM 1756 C CA . PHE A 1 222 ? -28.491 -16.396 41.256 1.00 83.06 222 PHE A CA 1
ATOM 1757 C C . PHE A 1 222 ? -28.271 -17.759 41.933 1.00 83.06 222 PHE A C 1
ATOM 1759 O O . PHE A 1 222 ? -29.142 -18.213 42.674 1.00 83.06 222 PHE A O 1
ATOM 1766 N N . LEU A 1 223 ? -27.100 -18.387 41.768 1.00 81.19 223 LEU A N 1
ATOM 1767 C CA . LEU A 1 223 ? -26.778 -19.656 42.438 1.00 81.19 223 LEU A CA 1
ATOM 1768 C C . LEU A 1 223 ? -26.736 -19.511 43.967 1.00 81.19 223 LEU A C 1
ATOM 1770 O O . LEU A 1 223 ? -27.253 -20.374 44.676 1.00 81.19 223 LEU A O 1
ATOM 1774 N N . THR A 1 224 ? -26.191 -18.408 44.496 1.00 82.19 224 THR A N 1
ATOM 1775 C CA . THR A 1 224 ? -26.223 -18.144 45.946 1.00 82.19 224 THR A CA 1
ATOM 1776 C C . THR A 1 224 ? -27.641 -17.958 46.471 1.00 82.19 224 THR A C 1
ATOM 1778 O O . THR A 1 224 ? -27.945 -18.417 47.569 1.00 82.19 224 THR A O 1
ATOM 1781 N N . GLU A 1 225 ? -28.527 -17.335 45.690 1.00 82.31 225 GLU A N 1
ATOM 1782 C CA . GLU A 1 225 ? -29.931 -17.160 46.060 1.00 82.31 225 GLU A CA 1
ATOM 1783 C C . GLU A 1 225 ? -30.674 -18.507 46.096 1.00 82.31 225 GLU A C 1
ATOM 1785 O O . GLU A 1 225 ? -31.463 -18.734 47.014 1.00 82.31 225 GLU A O 1
ATOM 1790 N N . ILE A 1 226 ? -30.370 -19.430 45.172 1.00 80.44 226 ILE A N 1
ATOM 1791 C CA . ILE A 1 226 ? -30.867 -20.819 45.203 1.00 80.44 226 ILE A CA 1
ATOM 1792 C C . ILE A 1 226 ? -30.405 -21.533 46.470 1.00 80.44 226 ILE A C 1
ATOM 1794 O O . ILE A 1 226 ? -31.233 -22.099 47.183 1.00 80.44 226 ILE A O 1
ATOM 1798 N N . ILE A 1 227 ? -29.113 -21.456 46.799 1.00 79.31 227 ILE A N 1
ATOM 1799 C CA . ILE A 1 227 ? -28.575 -22.058 48.025 1.00 79.31 227 ILE A CA 1
ATOM 1800 C C . ILE A 1 227 ? -29.288 -21.489 49.262 1.00 79.31 227 ILE A C 1
ATOM 1802 O O . ILE A 1 227 ? -29.759 -22.239 50.116 1.00 79.31 227 ILE A O 1
ATOM 1806 N N . GLN A 1 228 ? -29.427 -20.165 49.347 1.00 79.12 228 GLN A N 1
ATOM 1807 C CA . GLN A 1 228 ? -30.032 -19.507 50.506 1.00 79.12 228 GLN A CA 1
ATOM 1808 C C . GLN A 1 228 ? -31.520 -19.831 50.679 1.00 79.12 228 GLN A C 1
ATOM 1810 O O . GLN A 1 228 ? -31.953 -20.090 51.801 1.00 79.12 228 GLN A O 1
ATOM 1815 N N . LYS A 1 229 ? -32.303 -19.821 49.593 1.00 76.69 229 LYS A N 1
ATOM 1816 C CA . LYS A 1 229 ? -33.761 -20.005 49.653 1.00 76.69 229 LYS A CA 1
ATOM 1817 C C . LYS A 1 229 ? -34.198 -21.466 49.686 1.00 76.69 229 LYS A C 1
ATOM 1819 O O . LYS A 1 229 ? -35.214 -21.751 50.308 1.00 76.69 229 LYS A O 1
ATOM 1824 N N . GLN A 1 230 ? -33.465 -22.372 49.036 1.00 72.75 230 GLN A N 1
ATOM 1825 C CA . GLN A 1 230 ? -33.855 -23.786 48.944 1.00 72.75 230 GLN A CA 1
ATOM 1826 C C . GLN A 1 230 ? -33.148 -24.674 49.974 1.00 72.75 230 GLN A C 1
ATOM 1828 O O . GLN A 1 230 ? -33.735 -25.654 50.415 1.00 72.75 230 GLN A O 1
ATOM 1833 N N . PHE A 1 231 ? -31.925 -24.330 50.395 1.00 67.12 231 PHE A N 1
ATOM 1834 C CA . PHE A 1 231 ? -31.111 -25.209 51.246 1.00 67.12 231 PHE A CA 1
ATOM 1835 C C . PHE A 1 231 ? -30.801 -24.645 52.642 1.00 67.12 231 PHE A C 1
ATOM 1837 O O . PHE A 1 231 ? -30.490 -25.419 53.542 1.00 67.12 231 PHE A O 1
ATOM 1844 N N . ILE A 1 232 ? -30.878 -23.322 52.846 1.00 62.66 232 ILE A N 1
ATOM 1845 C CA . ILE A 1 232 ? -30.539 -22.661 54.129 1.00 62.66 232 ILE A CA 1
ATOM 1846 C C . ILE A 1 232 ? -31.783 -22.103 54.855 1.00 62.66 232 ILE A C 1
ATOM 1848 O O . ILE A 1 232 ? -31.654 -21.569 55.956 1.00 62.66 232 ILE A O 1
ATOM 1852 N N . SER A 1 233 ? -32.991 -22.216 54.282 1.00 55.94 233 SER A N 1
ATOM 1853 C CA . SER A 1 233 ? -34.209 -21.645 54.884 1.00 55.94 233 SER A CA 1
ATOM 1854 C C . SER A 1 233 ? -34.349 -22.018 56.369 1.00 55.94 233 SER A C 1
ATOM 1856 O O . SER A 1 233 ? -34.301 -23.189 56.739 1.00 55.94 233 SER A O 1
ATOM 1858 N N . LYS A 1 234 ? -34.488 -20.981 57.208 1.00 50.38 234 LYS A N 1
ATOM 1859 C CA . LYS A 1 234 ? -34.419 -21.008 58.681 1.00 50.38 234 LYS A CA 1
ATOM 1860 C C . LYS A 1 234 ? -35.656 -21.592 59.372 1.00 50.38 234 LYS A C 1
ATOM 1862 O O . LYS A 1 234 ? -35.664 -21.638 60.598 1.00 50.38 234 LYS A O 1
ATOM 1867 N N . ASP A 1 235 ? -36.656 -22.033 58.615 1.00 48.31 235 ASP A N 1
ATOM 1868 C CA . ASP A 1 235 ? -37.896 -22.571 59.165 1.00 48.31 235 ASP A CA 1
ATOM 1869 C C . ASP A 1 235 ? -38.016 -24.070 58.867 1.00 48.31 235 ASP A C 1
ATOM 1871 O O . ASP A 1 235 ? -38.111 -24.519 57.724 1.00 48.31 235 ASP A O 1
ATOM 1875 N N . ASP A 1 236 ? -37.966 -24.830 59.957 1.00 52.34 236 ASP A N 1
ATOM 1876 C CA . ASP A 1 236 ? -38.064 -26.277 60.071 1.00 52.34 236 ASP A CA 1
ATOM 1877 C C . ASP A 1 236 ? -39.100 -26.931 59.130 1.00 52.34 236 ASP A C 1
ATOM 1879 O O . ASP A 1 236 ? -40.290 -26.617 59.198 1.00 52.34 236 ASP A O 1
ATOM 1883 N N . LYS A 1 237 ? -38.636 -27.934 58.354 1.00 44.78 237 LYS A N 1
ATOM 1884 C CA . LYS A 1 237 ? -39.275 -29.246 58.029 1.00 44.78 237 LYS A CA 1
ATOM 1885 C C . LYS A 1 237 ? -39.131 -29.772 56.594 1.00 44.78 237 LYS A C 1
ATOM 1887 O O . LYS A 1 237 ? -39.489 -30.925 56.373 1.00 44.78 237 LYS A O 1
ATOM 1892 N N . HIS A 1 238 ? -38.536 -29.042 55.652 1.00 44.28 238 HIS A N 1
ATOM 1893 C CA . HIS A 1 238 ? -38.287 -29.571 54.300 1.00 44.28 238 HIS A CA 1
ATOM 1894 C C . HIS A 1 238 ? -36.926 -29.138 53.742 1.00 44.28 238 HIS A C 1
ATOM 1896 O O . HIS A 1 238 ? -36.851 -28.430 52.746 1.00 44.28 238 HIS A O 1
ATOM 1902 N N . ALA A 1 239 ? -35.834 -29.583 54.368 1.00 49.25 239 ALA A N 1
ATOM 1903 C CA . ALA A 1 239 ? -34.556 -29.641 53.664 1.00 49.25 239 ALA A CA 1
ATOM 1904 C C . ALA A 1 239 ? -34.653 -30.791 52.652 1.00 49.25 239 ALA A C 1
ATOM 1906 O O . ALA A 1 239 ? -34.420 -31.950 52.986 1.00 49.25 239 ALA A O 1
ATOM 1907 N N . THR A 1 240 ? -35.120 -30.501 51.443 1.00 53.22 240 THR A N 1
ATOM 1908 C CA . THR A 1 240 ? -35.048 -31.458 50.341 1.00 53.22 240 THR A CA 1
ATOM 1909 C C . THR A 1 240 ? -33.619 -31.487 49.814 1.00 53.22 240 THR A C 1
ATOM 1911 O O . THR A 1 240 ? -33.081 -30.462 49.408 1.00 53.22 240 THR A O 1
ATOM 1914 N N . ASP A 1 241 ? -33.017 -32.678 49.771 1.00 58.12 241 ASP A N 1
ATOM 1915 C CA . ASP A 1 241 ? -31.676 -32.899 49.203 1.00 58.12 241 ASP A CA 1
ATOM 1916 C C . ASP A 1 241 ? -31.605 -32.608 47.688 1.00 58.12 241 ASP A C 1
ATOM 1918 O O . ASP A 1 241 ? -30.519 -32.566 47.106 1.00 58.12 241 ASP A O 1
ATOM 1922 N N . ALA A 1 242 ? -32.761 -32.388 47.050 1.00 61.34 242 ALA A N 1
ATOM 1923 C CA . ALA A 1 242 ? -32.920 -32.078 45.637 1.00 61.34 242 ALA A CA 1
ATOM 1924 C C . ALA A 1 242 ? -33.332 -30.610 45.415 1.00 61.34 242 ALA A C 1
ATOM 1926 O O . ALA A 1 242 ? -34.302 -30.128 45.998 1.00 61.34 242 ALA A O 1
ATOM 1927 N N . ALA A 1 243 ? -32.616 -29.923 44.523 1.00 63.25 243 ALA A N 1
ATOM 1928 C CA . ALA A 1 243 ? -32.911 -28.577 44.051 1.00 63.25 243 ALA A CA 1
ATOM 1929 C C . ALA A 1 243 ? -34.159 -28.574 43.156 1.00 63.25 243 ALA A C 1
ATOM 1931 O O . ALA A 1 243 ? -34.215 -29.275 42.139 1.00 63.25 243 ALA A O 1
ATOM 1932 N N . GLU A 1 244 ? -35.129 -27.718 43.473 1.00 70.62 244 GLU A N 1
ATOM 1933 C CA . GLU A 1 244 ? -36.283 -27.474 42.609 1.00 70.62 244 GLU A CA 1
ATOM 1934 C C . GLU A 1 244 ? -35.932 -26.413 41.557 1.00 70.62 244 GLU A C 1
ATOM 1936 O O . GLU A 1 244 ? -36.000 -25.207 41.802 1.00 70.62 244 GLU A O 1
ATOM 1941 N N . LEU A 1 245 ? -35.561 -26.865 40.353 1.00 68.31 245 LEU A N 1
ATOM 1942 C CA . LEU A 1 245 ? -35.167 -25.995 39.232 1.00 68.31 245 LEU A CA 1
ATOM 1943 C C . LEU A 1 245 ? -36.333 -25.566 38.321 1.00 68.31 245 LEU A C 1
ATOM 1945 O O . LEU A 1 245 ? -36.124 -25.179 37.166 1.00 68.31 245 LEU A O 1
ATOM 1949 N N . ASN A 1 246 ? -37.571 -25.633 38.812 1.00 74.12 246 ASN A N 1
ATOM 1950 C CA . ASN A 1 246 ? -38.738 -25.293 38.005 1.00 74.12 246 ASN A CA 1
ATOM 1951 C C . ASN A 1 246 ? -38.789 -23.782 37.714 1.00 74.12 246 ASN A C 1
ATOM 1953 O O . ASN A 1 246 ? -38.641 -22.950 38.613 1.00 74.12 246 ASN A O 1
ATOM 1957 N N . GLU A 1 247 ? -39.036 -23.423 36.452 1.00 70.50 247 GLU A N 1
ATOM 1958 C CA . GLU A 1 247 ? -39.031 -22.033 35.982 1.00 70.50 247 GLU A CA 1
ATOM 1959 C C . GLU A 1 247 ? -40.076 -21.176 36.721 1.00 70.50 247 GLU A C 1
ATOM 1961 O O . GLU A 1 247 ? -39.878 -19.984 36.939 1.00 70.50 247 GLU A O 1
ATOM 1966 N N . THR A 1 248 ? -41.185 -21.779 37.154 1.00 69.75 248 THR A N 1
ATOM 1967 C CA . THR A 1 248 ? -42.256 -21.106 37.905 1.00 69.75 248 THR A CA 1
ATOM 1968 C C . THR A 1 248 ? -41.829 -20.667 39.306 1.00 69.75 248 THR A C 1
ATOM 1970 O O . THR A 1 248 ? -42.235 -19.596 39.750 1.00 69.75 248 THR A O 1
ATOM 1973 N N . VAL A 1 249 ? -40.984 -21.453 39.979 1.00 68.56 249 VAL A N 1
ATOM 1974 C CA . VAL A 1 249 ? -40.470 -21.158 41.327 1.00 68.56 249 VAL A CA 1
ATOM 1975 C C . VAL A 1 249 ? -39.333 -20.145 41.238 1.00 68.56 249 VAL A C 1
ATOM 1977 O O . VAL A 1 249 ? -39.323 -19.140 41.951 1.00 68.56 249 VAL A O 1
ATOM 1980 N N . LEU A 1 250 ? -38.410 -20.355 40.299 1.00 72.62 250 LEU A N 1
ATOM 1981 C CA . LEU A 1 250 ? -37.213 -19.531 40.146 1.00 72.62 250 LEU A CA 1
ATOM 1982 C C . LEU A 1 250 ? -37.496 -18.149 39.546 1.00 72.62 250 LEU A C 1
ATOM 1984 O O . LEU A 1 250 ? -36.746 -17.218 39.815 1.00 72.62 250 LEU A O 1
ATOM 1988 N N . LYS A 1 251 ? -38.613 -17.961 38.830 1.00 75.44 251 LYS A N 1
ATOM 1989 C CA . LYS A 1 251 ? -39.087 -16.634 38.386 1.00 75.44 251 LYS A CA 1
ATOM 1990 C C . LYS A 1 251 ? -39.337 -15.647 39.525 1.00 75.44 251 LYS A C 1
ATOM 1992 O O . LYS A 1 251 ? -39.307 -14.444 39.293 1.00 75.44 251 LYS A O 1
ATOM 1997 N N . SER A 1 252 ? -39.600 -16.140 40.736 1.00 72.69 252 SER A N 1
ATOM 1998 C CA . SER A 1 252 ? -39.822 -15.297 41.917 1.00 72.69 252 SER A CA 1
ATOM 1999 C C . SER A 1 252 ? -38.522 -14.787 42.560 1.00 72.69 252 SER A C 1
ATOM 2001 O O . SER A 1 252 ? -38.563 -14.073 43.564 1.00 72.69 252 SER A O 1
ATOM 2003 N N . TYR A 1 253 ? -37.358 -15.173 42.024 1.00 77.94 253 TYR A N 1
ATOM 2004 C CA . TYR A 1 253 ? -36.057 -14.853 42.606 1.00 77.94 253 TYR A CA 1
ATOM 2005 C C . TYR A 1 253 ? -35.572 -13.497 42.103 1.00 77.94 253 TYR A C 1
ATOM 2007 O O . TYR A 1 253 ? -35.770 -13.132 40.946 1.00 77.94 253 TYR A O 1
ATOM 2015 N N . SER A 1 254 ? -34.924 -12.746 42.989 1.00 74.44 254 SER A N 1
ATOM 2016 C CA . SER A 1 254 ? -34.517 -11.363 42.736 1.00 74.44 254 SER A CA 1
ATOM 2017 C C . SER A 1 254 ? -33.488 -11.243 41.611 1.00 74.44 254 SER A C 1
ATOM 2019 O O . SER A 1 254 ? -33.509 -10.267 40.866 1.00 74.44 254 SER A O 1
ATOM 2021 N N . ASN A 1 255 ? -32.643 -12.264 41.442 1.00 76.19 255 ASN A N 1
ATOM 2022 C CA . ASN A 1 255 ? -31.605 -12.311 40.413 1.00 76.19 255 ASN A CA 1
ATOM 2023 C C . ASN A 1 255 ? -32.006 -13.128 39.171 1.00 76.19 255 ASN A C 1
ATOM 2025 O O . ASN A 1 255 ? -31.157 -13.450 38.335 1.00 76.19 255 ASN A O 1
ATOM 2029 N N . TYR A 1 256 ? -33.287 -13.488 39.031 1.00 76.19 256 TYR A N 1
ATOM 2030 C CA . TYR A 1 256 ? -33.758 -14.270 37.892 1.00 76.19 256 TYR A CA 1
ATOM 2031 C C . TYR A 1 256 ? -33.727 -13.456 36.595 1.00 76.19 256 TYR A C 1
ATOM 2033 O O . TYR A 1 256 ? -34.368 -12.416 36.455 1.00 76.19 256 TYR A O 1
ATOM 2041 N N . THR A 1 257 ? -33.037 -13.988 35.591 1.00 79.19 257 THR A N 1
ATOM 2042 C CA . THR A 1 257 ? -33.159 -13.563 34.195 1.00 79.19 257 THR A CA 1
ATOM 2043 C C . THR A 1 257 ? -33.254 -14.804 33.312 1.00 79.19 257 THR A C 1
ATOM 2045 O O . THR A 1 257 ? -32.638 -15.828 33.584 1.00 79.19 257 THR A O 1
ATOM 2048 N N . THR A 1 258 ? -34.021 -14.746 32.222 1.00 78.88 258 THR A N 1
ATOM 2049 C CA . THR A 1 258 ? -34.247 -15.919 31.353 1.00 78.88 258 THR A CA 1
ATOM 2050 C C . THR A 1 258 ? -32.945 -16.493 30.782 1.00 78.88 258 THR A C 1
ATOM 2052 O O . THR A 1 258 ? -32.846 -17.690 30.517 1.00 78.88 258 THR A O 1
ATOM 2055 N N . THR A 1 259 ? -31.938 -15.643 30.577 1.00 79.44 259 THR A N 1
ATOM 2056 C CA . THR A 1 259 ? -30.605 -16.026 30.099 1.00 79.44 259 THR A CA 1
ATOM 2057 C C . THR A 1 259 ? -29.760 -16.676 31.193 1.00 79.44 259 THR A C 1
ATOM 2059 O O . THR A 1 259 ? -29.172 -17.723 30.939 1.00 79.44 259 THR A O 1
ATOM 2062 N N . THR A 1 260 ? -29.728 -16.110 32.404 1.00 78.50 260 THR A N 1
ATOM 2063 C CA . THR A 1 260 ? -28.975 -16.674 33.538 1.00 78.50 260 THR A CA 1
ATOM 2064 C C . THR A 1 260 ? -29.585 -17.986 34.011 1.00 78.50 260 THR A C 1
ATOM 2066 O O . THR A 1 260 ? -28.846 -18.932 34.245 1.00 78.50 260 THR A O 1
ATOM 2069 N N . TYR A 1 261 ? -30.916 -18.096 34.040 1.00 78.94 261 TYR A N 1
ATOM 2070 C CA . TYR A 1 261 ? -31.621 -19.338 34.355 1.00 78.94 261 TYR A CA 1
ATOM 2071 C C . TYR A 1 261 ? -31.188 -20.483 33.436 1.00 78.94 261 TYR A C 1
ATOM 2073 O O . TYR A 1 261 ? -30.770 -21.529 33.919 1.00 78.94 261 TYR A O 1
ATOM 2081 N N . LYS A 1 262 ? -31.219 -20.276 32.113 1.00 82.81 262 LYS A N 1
ATOM 2082 C CA . LYS A 1 262 ? -30.829 -21.314 31.147 1.00 82.81 262 LYS A CA 1
ATOM 2083 C C . LYS A 1 262 ? -29.376 -21.752 31.319 1.00 82.81 262 LYS A C 1
ATOM 2085 O O . LYS A 1 262 ? -29.115 -22.948 31.315 1.00 82.81 262 LYS A O 1
ATOM 2090 N N . LEU A 1 263 ? -28.458 -20.798 31.485 1.00 79.88 263 LEU A N 1
ATOM 2091 C CA . LEU A 1 263 ? -27.029 -21.083 31.641 1.00 79.88 263 LEU A CA 1
ATOM 2092 C C . LEU A 1 263 ? -26.728 -21.780 32.973 1.00 79.88 263 LEU A C 1
ATOM 2094 O O . LEU A 1 263 ? -26.011 -22.774 32.991 1.00 79.88 263 LEU A O 1
ATOM 2098 N N . CYS A 1 264 ? -27.317 -21.313 34.076 1.00 79.38 264 CYS A N 1
ATOM 2099 C CA . CYS A 1 264 ? -27.135 -21.927 35.388 1.00 79.38 264 CYS A CA 1
ATOM 2100 C C . CYS A 1 264 ? -27.767 -23.322 35.465 1.00 79.38 264 CYS A C 1
ATOM 2102 O O . CYS A 1 264 ? -27.159 -24.212 36.043 1.00 79.38 264 CYS A O 1
ATOM 2104 N N . VAL A 1 265 ? -28.947 -23.545 34.875 1.00 80.62 265 VAL A N 1
ATOM 2105 C CA . VAL A 1 265 ? -29.574 -24.879 34.842 1.00 80.62 265 VAL A CA 1
ATOM 2106 C C . VAL A 1 265 ? -28.752 -25.853 34.002 1.00 80.62 265 VAL A C 1
ATOM 2108 O O . VAL A 1 265 ? -28.523 -26.967 34.457 1.00 80.62 265 VAL A O 1
ATOM 2111 N N . GLN A 1 266 ? -28.251 -25.426 32.837 1.00 83.62 266 GLN A N 1
ATOM 2112 C CA . GLN A 1 266 ? -27.336 -26.240 32.028 1.00 83.62 266 GLN A CA 1
ATOM 2113 C C . GLN A 1 266 ? -26.071 -26.606 32.810 1.00 83.62 266 GLN A C 1
ATOM 2115 O O . GLN A 1 266 ? -25.727 -27.778 32.881 1.00 83.62 266 GLN A O 1
ATOM 2120 N N . LEU A 1 267 ? -25.435 -25.633 33.471 1.00 80.75 267 LEU A N 1
ATOM 2121 C CA . LEU A 1 267 ? -24.250 -25.883 34.297 1.00 80.75 267 LEU A CA 1
ATOM 2122 C C . LEU A 1 267 ? -24.535 -26.850 35.455 1.00 80.75 267 LEU A C 1
ATOM 2124 O O . LEU A 1 267 ? -23.751 -27.764 35.694 1.00 80.75 267 LEU A O 1
ATOM 2128 N N . ILE A 1 268 ? -25.650 -26.679 36.173 1.00 80.69 268 ILE A N 1
ATOM 2129 C CA . ILE A 1 268 ? -26.032 -27.580 37.271 1.00 80.69 268 ILE A CA 1
ATOM 2130 C C . ILE A 1 268 ? -26.292 -28.997 36.740 1.00 80.69 268 ILE A C 1
ATOM 2132 O O . ILE A 1 268 ? -25.829 -29.964 37.345 1.00 80.69 268 ILE A O 1
ATOM 2136 N N . ASP A 1 269 ? -26.993 -29.127 35.610 1.00 80.06 269 ASP A N 1
ATOM 2137 C CA . ASP A 1 269 ? -27.270 -30.421 34.983 1.00 80.06 269 ASP A CA 1
ATOM 2138 C C . ASP A 1 269 ? -25.984 -31.102 34.478 1.00 80.06 269 ASP A C 1
ATOM 2140 O O . ASP A 1 269 ? -25.844 -32.316 34.635 1.00 80.06 269 ASP A O 1
ATOM 2144 N N . ASP A 1 270 ? -25.023 -30.346 33.938 1.00 82.00 270 ASP A N 1
ATOM 2145 C CA . ASP A 1 270 ? -23.714 -30.861 33.518 1.00 82.00 270 ASP A CA 1
ATOM 2146 C C . ASP A 1 270 ? -22.927 -31.414 34.718 1.00 82.00 270 ASP A C 1
ATOM 2148 O O . ASP A 1 270 ? -22.384 -32.523 34.654 1.00 82.00 270 ASP A O 1
ATOM 2152 N N . PHE A 1 271 ? -22.917 -30.698 35.851 1.00 79.44 271 PHE A N 1
ATOM 2153 C CA . PHE A 1 271 ? -22.296 -31.183 37.090 1.00 79.44 271 PHE A CA 1
ATOM 2154 C C . PHE A 1 271 ? -23.039 -32.374 37.707 1.00 79.44 271 PHE A C 1
ATOM 2156 O O . PHE A 1 271 ? -22.385 -33.290 38.211 1.00 79.44 271 PHE A O 1
ATOM 2163 N N . ARG A 1 272 ? -24.374 -32.434 37.601 1.00 79.69 272 ARG A N 1
ATOM 2164 C CA . ARG A 1 272 ? -25.158 -33.619 37.990 1.00 79.69 272 ARG A CA 1
ATOM 2165 C C . ARG A 1 272 ? -24.745 -34.841 37.175 1.00 79.69 272 ARG A C 1
ATOM 2167 O O . ARG A 1 272 ? -24.485 -35.899 37.746 1.00 79.69 272 ARG A O 1
ATOM 2174 N N . VAL A 1 273 ? -24.672 -34.706 35.847 1.00 79.56 273 VAL A N 1
ATOM 2175 C CA . VAL A 1 273 ? -24.280 -35.803 34.946 1.00 79.56 273 VAL A CA 1
ATOM 2176 C C . VAL A 1 273 ? -22.846 -36.250 35.226 1.00 79.56 273 VAL A C 1
ATOM 2178 O O . VAL A 1 273 ? -22.597 -37.451 35.289 1.00 79.56 273 VAL A O 1
ATOM 2181 N N . MET A 1 274 ? -21.918 -35.315 35.462 1.00 76.19 274 MET A N 1
ATOM 2182 C CA . MET A 1 274 ? -20.537 -35.646 35.834 1.00 76.19 274 MET A CA 1
ATOM 2183 C C . MET A 1 274 ? -20.436 -36.408 37.162 1.00 76.19 274 MET A C 1
ATOM 2185 O O . MET A 1 274 ? -19.552 -37.252 37.307 1.00 76.19 274 MET A O 1
ATOM 2189 N N . ARG A 1 275 ? -21.333 -36.143 38.118 1.00 72.62 275 ARG A N 1
ATOM 2190 C CA . ARG A 1 275 ? -21.394 -36.867 39.396 1.00 72.62 275 ARG A CA 1
ATOM 2191 C C . ARG A 1 275 ? -22.148 -38.192 39.343 1.00 72.62 275 ARG A C 1
ATOM 2193 O O . ARG A 1 275 ? -21.915 -39.043 40.196 1.00 72.62 275 ARG A O 1
ATOM 2200 N N . GLY A 1 276 ? -23.020 -38.382 38.355 1.00 72.69 276 GLY A N 1
ATOM 2201 C CA . GLY A 1 276 ? -23.923 -39.533 38.298 1.00 72.69 276 GLY A CA 1
ATOM 2202 C C . GLY A 1 276 ? -25.087 -39.444 39.291 1.00 72.69 276 GLY A C 1
ATOM 2203 O O . GLY A 1 276 ? -25.676 -40.470 39.630 1.00 72.69 276 GLY A O 1
ATOM 2204 N N . ASP A 1 277 ? -25.423 -38.237 39.757 1.00 74.62 277 ASP A N 1
ATOM 2205 C CA . ASP A 1 277 ? -26.513 -38.018 40.711 1.00 74.62 277 ASP A CA 1
ATOM 2206 C C . ASP A 1 277 ? -27.884 -38.150 40.016 1.00 74.62 277 ASP A C 1
ATOM 2208 O O . ASP A 1 277 ? -28.097 -37.653 38.908 1.00 74.62 277 ASP A O 1
ATOM 2212 N N . ALA A 1 278 ? -28.854 -38.787 40.684 1.00 66.94 278 ALA A N 1
ATOM 2213 C CA . ALA A 1 278 ? -30.218 -38.941 40.160 1.00 66.94 278 ALA A CA 1
ATOM 2214 C C . ALA A 1 278 ? -31.014 -37.619 40.142 1.00 66.94 278 ALA A C 1
ATOM 2216 O O . ALA A 1 278 ? -31.941 -37.462 39.347 1.00 66.94 278 ALA A O 1
ATOM 2217 N N . TYR A 1 279 ? -30.642 -36.664 40.999 1.00 68.44 279 TYR A N 1
ATOM 2218 C CA . TYR A 1 279 ? -31.287 -35.359 41.149 1.00 68.44 279 TYR A CA 1
ATOM 2219 C C . TYR A 1 279 ? -30.229 -34.270 41.347 1.00 68.44 279 TYR A C 1
ATOM 2221 O O . TYR A 1 279 ? -29.101 -34.557 41.738 1.00 68.44 279 TYR A O 1
ATOM 2229 N N . ASN A 1 280 ? -30.585 -33.011 41.095 1.00 72.88 280 ASN A N 1
ATOM 2230 C CA . ASN A 1 280 ? -29.675 -31.885 41.302 1.00 72.88 280 ASN A CA 1
ATOM 2231 C C . ASN A 1 280 ? -29.490 -31.638 42.807 1.00 72.88 280 ASN A C 1
ATOM 2233 O O . ASN A 1 280 ? -30.410 -31.177 43.468 1.00 72.88 280 ASN A O 1
ATOM 2237 N N . THR A 1 281 ? -28.323 -31.969 43.354 1.00 75.44 281 THR A N 1
ATOM 2238 C CA . THR A 1 281 ? -28.014 -31.876 44.793 1.00 75.44 281 THR A CA 1
ATOM 2239 C C . THR A 1 281 ? -27.394 -30.526 45.175 1.00 75.44 281 THR A C 1
ATOM 2241 O O . THR A 1 281 ? -26.843 -29.826 44.322 1.00 75.44 281 THR A O 1
ATOM 2244 N N . LEU A 1 282 ? -27.391 -30.174 46.471 1.00 71.56 282 LEU A N 1
ATOM 2245 C CA . LEU A 1 282 ? -26.641 -29.014 46.997 1.00 71.56 282 LEU A CA 1
ATOM 2246 C C . LEU A 1 282 ? -25.171 -29.042 46.554 1.00 71.56 282 LEU A C 1
ATOM 2248 O O . LEU A 1 282 ? -24.578 -28.009 46.246 1.00 71.56 282 LEU A O 1
ATOM 2252 N N . ALA A 1 283 ? -24.587 -30.239 46.499 1.00 72.38 283 ALA A N 1
ATOM 2253 C CA . ALA A 1 283 ? -23.234 -30.431 46.020 1.00 72.38 283 ALA A CA 1
ATOM 2254 C C . ALA A 1 283 ? -23.110 -29.972 44.556 1.00 72.38 283 ALA A C 1
ATOM 2256 O O . ALA A 1 283 ? -22.162 -29.265 44.223 1.00 72.38 283 ALA A O 1
ATOM 2257 N N . SER A 1 284 ? -24.047 -30.347 43.678 1.00 72.75 284 SER A N 1
ATOM 2258 C CA . SER A 1 284 ? -24.024 -29.980 42.250 1.00 72.75 284 SER A CA 1
ATOM 2259 C C . SER A 1 284 ? -24.148 -28.465 42.039 1.00 72.75 284 SER A C 1
ATOM 2261 O O . SER A 1 284 ? -23.473 -27.895 41.185 1.00 72.75 284 SER A O 1
ATOM 2263 N N . VAL A 1 285 ? -24.941 -27.791 42.879 1.00 75.38 285 VAL A N 1
ATOM 2264 C CA . VAL A 1 285 ? -25.065 -26.322 42.878 1.00 75.38 285 VAL A CA 1
ATOM 2265 C C . VAL A 1 285 ? -23.790 -25.645 43.405 1.00 75.38 285 VAL A C 1
ATOM 2267 O O . VAL A 1 285 ? -23.354 -24.637 42.847 1.00 75.38 285 VAL A O 1
ATOM 2270 N N . ASN A 1 286 ? -23.151 -26.203 44.438 1.00 78.44 286 ASN A N 1
ATOM 2271 C CA . ASN A 1 286 ? -21.881 -25.695 44.969 1.00 78.44 286 ASN A CA 1
ATOM 2272 C C . ASN A 1 286 ? -20.715 -25.868 43.987 1.00 78.44 286 ASN A C 1
ATOM 2274 O O . ASN A 1 286 ? -19.890 -24.964 43.869 1.00 78.44 286 ASN A O 1
ATOM 2278 N N . ASP A 1 287 ? -20.657 -26.982 43.259 1.00 77.94 287 ASP A N 1
ATOM 2279 C CA . ASP A 1 287 ? -19.649 -27.208 42.219 1.00 77.94 287 ASP A CA 1
ATOM 2280 C C . ASP A 1 287 ? -19.815 -26.213 41.066 1.00 77.94 287 ASP A C 1
ATOM 2282 O O . ASP A 1 287 ? -18.835 -25.604 40.637 1.00 77.94 287 ASP A O 1
ATOM 2286 N N . ALA A 1 288 ? -21.057 -25.965 40.629 1.00 77.31 288 ALA A N 1
ATOM 2287 C CA . ALA A 1 288 ? -21.353 -24.933 39.638 1.00 77.31 288 ALA A CA 1
ATOM 2288 C C . ALA A 1 288 ? -20.904 -23.539 40.119 1.00 77.31 288 ALA A C 1
ATOM 2290 O O . ALA A 1 288 ? -20.281 -22.787 39.369 1.00 77.31 288 ALA A O 1
ATOM 2291 N N . LEU A 1 289 ? -21.137 -23.213 41.395 1.00 78.94 289 LEU A N 1
ATOM 2292 C CA . LEU A 1 289 ? -20.708 -21.950 41.999 1.00 78.94 289 LEU A CA 1
ATOM 2293 C C . LEU A 1 289 ? -19.177 -21.837 42.073 1.00 78.94 289 LEU A C 1
ATOM 2295 O O . LEU A 1 289 ? -18.633 -20.777 41.768 1.00 78.94 289 LEU A O 1
ATOM 2299 N N . GLN A 1 290 ? -18.472 -22.916 42.424 1.00 77.81 290 GLN A N 1
ATOM 2300 C CA . GLN A 1 290 ? -17.004 -22.961 42.447 1.00 77.81 290 GLN A CA 1
ATOM 2301 C C . GLN A 1 290 ? -16.377 -22.962 41.044 1.00 77.81 290 GLN A C 1
ATOM 2303 O O . GLN A 1 290 ? -15.228 -22.541 40.887 1.00 77.81 290 GLN A O 1
ATOM 2308 N N . HIS A 1 291 ? -17.114 -23.389 40.018 1.00 77.38 291 HIS A N 1
ATOM 2309 C CA . HIS A 1 291 ? -16.658 -23.377 38.630 1.00 77.38 291 HIS A CA 1
ATOM 2310 C C . HIS A 1 291 ? -16.669 -21.971 38.008 1.00 77.38 291 HIS A C 1
ATOM 2312 O O . HIS A 1 291 ? -15.706 -21.595 37.343 1.00 77.38 291 HIS A O 1
ATOM 2318 N N . LEU A 1 292 ? -17.693 -21.157 38.285 1.00 72.06 292 LEU A N 1
ATOM 2319 C CA . LEU A 1 292 ? -17.840 -19.796 37.739 1.00 72.06 292 LEU A CA 1
ATOM 2320 C C . LEU A 1 292 ? -16.628 -18.855 37.945 1.00 72.06 292 LEU A C 1
ATOM 2322 O O . LEU A 1 292 ? -16.284 -18.130 37.016 1.00 72.06 292 LEU A O 1
ATOM 2326 N N . PRO A 1 293 ? -15.946 -18.818 39.109 1.00 62.81 293 PRO A N 1
ATOM 2327 C CA . PRO A 1 293 ? -14.724 -18.025 39.270 1.00 62.81 293 PRO A CA 1
ATOM 2328 C C . PRO A 1 293 ? -13.475 -18.675 38.641 1.00 62.81 293 PRO A C 1
ATOM 2330 O O . PRO A 1 293 ? -12.494 -17.972 38.381 1.00 62.81 293 PRO A O 1
ATOM 2333 N N . ASN A 1 294 ? -13.491 -19.993 38.398 1.00 57.88 294 ASN A N 1
ATOM 2334 C CA . ASN A 1 294 ? -12.389 -20.752 37.792 1.00 57.88 294 ASN A CA 1
ATOM 2335 C C . ASN A 1 294 ? -12.426 -20.743 36.254 1.00 57.88 294 ASN A C 1
ATOM 2337 O O . ASN A 1 294 ? -11.373 -20.863 35.615 1.00 57.88 294 ASN A O 1
ATOM 2341 N N . GLU A 1 295 ? -13.594 -20.508 35.650 1.00 59.38 295 GLU A N 1
ATOM 2342 C CA . GLU A 1 295 ? -13.705 -19.977 34.291 1.00 59.38 295 GLU A CA 1
ATOM 2343 C C . GLU A 1 295 ? -13.111 -18.573 34.282 1.00 59.38 295 GLU A C 1
ATOM 2345 O O . GLU A 1 295 ? -13.785 -17.581 34.531 1.00 59.38 295 GLU A O 1
ATOM 2350 N N . ARG A 1 296 ? -11.788 -18.519 34.082 1.00 51.19 296 ARG A N 1
ATOM 2351 C CA . ARG A 1 296 ? -10.951 -17.316 34.030 1.00 51.19 296 ARG A CA 1
ATOM 2352 C C . ARG A 1 296 ? -11.769 -16.079 33.677 1.00 51.19 296 ARG A C 1
ATOM 2354 O O . ARG A 1 296 ? -12.047 -15.857 32.498 1.00 51.19 296 ARG A O 1
ATOM 2361 N N . VAL A 1 297 ? -12.047 -15.239 34.679 1.00 53.50 297 VAL A N 1
ATOM 2362 C CA . VAL A 1 297 ? -12.463 -13.856 34.440 1.00 53.50 297 VAL A CA 1
ATOM 2363 C C . VAL A 1 297 ? -11.500 -13.314 33.387 1.00 53.50 297 VAL A C 1
ATOM 2365 O O . VAL A 1 297 ? -10.284 -13.320 33.639 1.00 53.50 297 VAL A O 1
ATOM 2368 N N . PRO A 1 298 ? -11.972 -12.970 32.175 1.00 54.62 298 PRO A N 1
ATOM 2369 C CA . PRO A 1 298 ? -11.067 -12.649 31.090 1.00 54.62 298 PRO A CA 1
ATOM 2370 C C . PRO A 1 298 ? -10.184 -11.503 31.571 1.00 54.62 298 PRO A C 1
ATOM 2372 O O . PRO A 1 298 ? -10.683 -10.456 31.964 1.00 54.62 298 PRO A O 1
ATOM 2375 N N . ARG A 1 299 ? -8.864 -11.697 31.650 1.00 51.22 299 ARG A N 1
ATOM 2376 C CA . ARG A 1 299 ? -7.976 -10.586 32.006 1.00 51.22 299 ARG A CA 1
ATOM 2377 C C . ARG A 1 299 ? -8.041 -9.591 30.858 1.00 51.22 299 ARG A C 1
ATOM 2379 O O . ARG A 1 299 ? -7.741 -9.968 29.725 1.00 51.22 299 ARG A O 1
ATOM 2386 N N . PHE A 1 300 ? -8.426 -8.351 31.148 1.00 47.44 300 PHE A N 1
ATOM 2387 C CA . PHE A 1 300 ? -8.330 -7.275 30.171 1.00 47.44 300 PHE A CA 1
ATOM 2388 C C . PHE A 1 300 ? -6.852 -7.140 29.768 1.00 47.44 300 PHE A C 1
ATOM 2390 O O . PHE A 1 300 ? -5.999 -6.885 30.621 1.00 47.44 300 PHE A O 1
ATOM 2397 N N . ARG A 1 301 ? -6.542 -7.418 28.500 1.00 50.09 301 ARG A N 1
ATOM 2398 C CA . ARG A 1 301 ? -5.223 -7.228 27.887 1.00 50.09 301 ARG A CA 1
ATOM 2399 C C . ARG A 1 301 ? -5.342 -6.222 26.759 1.00 50.09 301 ARG A C 1
ATOM 2401 O O . ARG A 1 301 ? -6.268 -6.386 25.930 1.00 50.09 301 ARG A O 1
#

Foldseek 3Di:
DDKDFDFDDDPPDGQTWTWDQDPVRDTDIDRDDDPLVSQLSVCVVVVVVVSNVVSQCVDPVNVVCVVVVLVVLQVVLLVQCVPDALLLPPAPVSLVVDDLQVRLVVCCVSPVSLSVVLCVVLVDDPDDDPVSVNVSSVVSSQVCLLVSCVVPVSSCSQQLNVLQVCVVVVHDLVVQVVVVVVSRHDHPVSNVVNVVSVVVCPCVLVVVLVVLVVLLVLLLVLLVQQCCPQQVDPDDDDNDQARDLDPVVSVVTPSDDPVSSVVLVVQLVVLC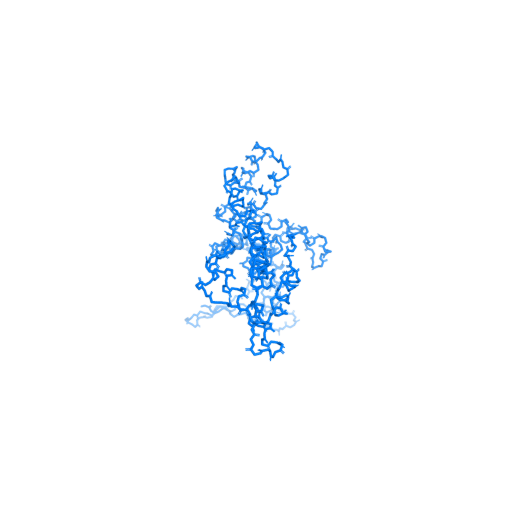VVVVPPHRGPVSSVVSSVVSPVVPSPPDD

pLDDT: mean 80.55, std 12.92, range [37.59, 94.38]